Protein AF-A0AAI9EAV9-F1 (afdb_monomer_lite)

Sequence (252 aa):
MTARSVPSRSLAENDQRMELGRVSLNSGCSVRTVSDNTHIHIPQLYHVSSPPTNMTTITDPTLLSVLQAATAARDQCLSLISLLETNTPTETTTTTSTEETERALSARLAILRALNRKAIYSVRETKQQTAAKRHEVDELHLQLQNITHKYTTLPMLPAEDFLARNPAFLGRPEHDVTLARIRDEHEARQALEAERVALVRKKEGLVRETNAKKEELGRLDVEVERWIAGQEGVRRVFEARGSKGEGKEVEG

Secondary structure (DSSP, 8-state):
------------------------------------------------------------HHHHHHHHHHHHHHHHHHHHHHHHHH--S--TT-HHHHHHHHHHHHHHHHHHHHHHHHHHHHHHHHHHHHHHHHHHHHHHHHHHHH---TTT---PPPHHHHHHH-GGGTTS-HHHHHHHHHHHHHHHHHHHHHHHHHHHHHHHHHHHHHHHHHHHHHHHHHHHHHHHHHHHHHHHHHHHHHHHHHTTSS--

Radius of gyration: 49.14 Å; chains: 1; bounding box: 116×102×120 Å

pLDDT: mean 77.37, std 22.03, range [33.09, 98.44]

Organism: NCBI:txid111012

Structure (mmCIF, N/CA/C/O backbone):
data_AF-A0AAI9EAV9-F1
#
_entry.id   AF-A0AAI9EAV9-F1
#
loop_
_atom_site.group_PDB
_atom_site.id
_atom_site.type_symbol
_atom_site.label_atom_id
_atom_site.label_alt_id
_atom_site.label_comp_id
_atom_site.label_asym_id
_atom_site.label_entity_id
_atom_site.label_seq_id
_atom_site.pdbx_PDB_ins_code
_atom_site.Cartn_x
_atom_site.Cartn_y
_atom_site.Cartn_z
_atom_site.occupancy
_atom_site.B_iso_or_equiv
_atom_site.auth_seq_id
_atom_site.auth_comp_id
_atom_site.auth_asym_id
_atom_site.auth_atom_id
_atom_site.pdbx_PDB_model_num
ATOM 1 N N . MET A 1 1 ? -21.235 44.170 -19.855 1.00 37.47 1 MET A N 1
ATOM 2 C CA . MET A 1 1 ? -22.395 43.253 -19.803 1.00 37.47 1 MET A CA 1
ATOM 3 C C . MET A 1 1 ? -21.872 41.907 -19.325 1.00 37.47 1 MET A C 1
ATOM 5 O O . MET A 1 1 ? -20.986 41.394 -19.977 1.00 37.47 1 MET A O 1
ATOM 9 N N . THR A 1 2 ? -22.230 41.299 -18.202 1.00 44.00 2 THR A N 1
ATOM 10 C CA . THR A 1 2 ? -23.191 41.600 -17.140 1.00 44.00 2 THR A CA 1
ATOM 11 C C . THR A 1 2 ? -22.740 40.733 -15.963 1.00 44.00 2 THR A C 1
ATOM 13 O O . THR A 1 2 ? -22.476 39.546 -16.141 1.00 44.00 2 THR A O 1
ATOM 16 N N . ALA A 1 3 ? -22.593 41.337 -14.787 1.00 42.12 3 ALA A N 1
ATOM 17 C CA . ALA A 1 3 ? -22.218 40.661 -13.553 1.00 42.12 3 ALA A CA 1
ATOM 18 C C . ALA A 1 3 ? -23.296 39.656 -13.113 1.00 42.12 3 ALA A C 1
ATOM 20 O O . ALA A 1 3 ? -24.488 39.942 -13.231 1.00 42.12 3 ALA A O 1
ATOM 21 N N . ARG A 1 4 ? -22.886 38.528 -12.521 1.00 42.22 4 ARG A N 1
ATOM 22 C CA . ARG A 1 4 ? -23.732 37.769 -11.592 1.00 42.22 4 ARG A CA 1
ATOM 23 C C . ARG A 1 4 ? -22.945 37.408 -10.337 1.00 42.22 4 ARG A C 1
ATOM 25 O O . ARG A 1 4 ? -22.114 36.512 -10.324 1.00 42.22 4 ARG A O 1
ATOM 32 N N . SER A 1 5 ? -23.248 38.197 -9.314 1.00 46.47 5 SER A N 1
ATOM 33 C CA . SER A 1 5 ? -23.005 38.010 -7.889 1.00 46.47 5 SER A CA 1
ATOM 34 C C . SER A 1 5 ? -24.132 37.166 -7.296 1.00 46.47 5 SER A C 1
ATOM 36 O O . SER A 1 5 ? -25.283 37.475 -7.593 1.00 46.47 5 SER A O 1
ATOM 38 N N . VAL A 1 6 ? -23.822 36.167 -6.460 1.00 45.28 6 VAL A N 1
ATOM 39 C CA . VAL A 1 6 ? -24.691 35.644 -5.379 1.00 45.28 6 VAL A CA 1
ATOM 40 C C . VAL A 1 6 ? -23.827 34.812 -4.386 1.00 45.28 6 VAL A C 1
ATOM 42 O O . VAL A 1 6 ? -22.727 34.414 -4.763 1.00 45.28 6 VAL A O 1
ATOM 45 N N . PRO A 1 7 ? -24.237 34.549 -3.126 1.00 45.31 7 PRO A N 1
ATOM 46 C CA . PRO A 1 7 ? -23.908 35.401 -1.986 1.00 45.31 7 PRO A CA 1
ATOM 47 C C . PRO A 1 7 ? -23.254 34.646 -0.806 1.00 45.31 7 PRO A C 1
ATOM 49 O O . PRO A 1 7 ? -23.345 33.428 -0.659 1.00 45.31 7 PRO A O 1
ATOM 52 N N . SER A 1 8 ? -22.667 35.421 0.099 1.00 45.03 8 SER A N 1
ATOM 53 C CA . SER A 1 8 ? -22.283 35.050 1.462 1.00 45.03 8 SER A CA 1
ATOM 54 C C . SER A 1 8 ? -23.506 34.721 2.330 1.00 45.03 8 SER A C 1
ATOM 56 O O . SER A 1 8 ? -24.515 35.425 2.285 1.00 45.03 8 SER A O 1
ATOM 58 N N . ARG A 1 9 ? -23.399 33.690 3.179 1.00 41.16 9 ARG A N 1
ATOM 59 C CA . ARG A 1 9 ? -24.364 33.413 4.253 1.00 41.16 9 ARG A CA 1
ATOM 60 C C . ARG A 1 9 ? -23.620 33.130 5.561 1.00 41.16 9 ARG A C 1
ATOM 62 O O . ARG A 1 9 ? -23.146 32.023 5.790 1.00 41.16 9 ARG A O 1
ATOM 69 N N . SER A 1 10 ? -23.485 34.170 6.379 1.00 44.91 10 SER A N 1
ATOM 70 C CA . SER A 1 10 ? -23.310 34.073 7.830 1.00 44.91 10 SER A CA 1
ATOM 71 C C . SER A 1 10 ? -24.678 33.888 8.498 1.00 44.91 10 SER A C 1
ATOM 73 O O . SER A 1 10 ? -25.688 34.227 7.883 1.00 44.91 10 SER A O 1
ATOM 75 N N . LEU A 1 11 ? -24.670 33.331 9.717 1.00 39.38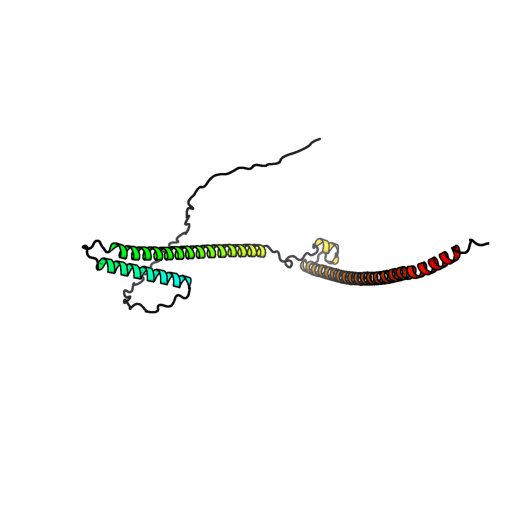 11 LEU A N 1
ATOM 76 C CA . LEU A 1 11 ? -25.674 33.315 10.810 1.00 39.38 11 LEU A CA 1
ATOM 77 C C . LEU A 1 11 ? -25.357 32.026 11.603 1.00 39.38 11 LEU A C 1
ATOM 79 O O . LEU A 1 11 ? -25.512 30.935 11.066 1.00 39.38 11 LEU A O 1
ATOM 83 N N . ALA A 1 12 ? -24.662 32.035 12.743 1.00 39.38 12 ALA A N 1
ATOM 84 C CA . ALA A 1 12 ? -25.035 32.622 14.033 1.00 39.38 12 ALA A CA 1
ATOM 85 C C . ALA A 1 12 ? -26.486 32.302 14.442 1.00 39.38 12 ALA A C 1
ATOM 87 O O . ALA A 1 12 ? -27.409 32.576 13.686 1.00 39.38 12 ALA A O 1
ATOM 88 N N . GLU A 1 13 ? -26.611 31.771 15.664 1.00 39.66 13 GLU A N 1
ATOM 89 C CA . GLU A 1 13 ? -27.828 31.529 16.457 1.00 39.66 13 GLU A CA 1
ATOM 90 C C . GLU A 1 13 ? -28.652 30.272 16.129 1.00 39.66 13 GLU A C 1
ATOM 92 O O . GLU A 1 13 ? -29.510 30.256 15.253 1.00 39.66 13 GLU A O 1
ATOM 97 N N . ASN A 1 14 ? -28.465 29.228 16.947 1.00 35.06 14 ASN A N 1
ATOM 98 C CA . ASN A 1 14 ? -29.613 28.658 17.651 1.00 35.06 14 ASN A CA 1
ATOM 99 C C . ASN A 1 14 ? -29.167 27.973 18.949 1.00 35.06 14 ASN A C 1
ATOM 101 O O . ASN A 1 14 ? -28.635 26.862 18.957 1.00 35.06 14 ASN A O 1
ATOM 105 N N . ASP A 1 15 ? -29.361 28.709 20.035 1.00 36.59 15 ASP A N 1
ATOM 106 C CA . ASP A 1 15 ? -29.325 28.242 21.411 1.00 36.59 15 ASP A CA 1
ATOM 107 C C . ASP A 1 15 ? -30.719 27.693 21.783 1.00 36.59 15 ASP A C 1
ATOM 109 O O . ASP A 1 15 ? -31.715 28.093 21.186 1.00 36.59 15 ASP A O 1
ATOM 113 N N . GLN A 1 16 ? -30.784 26.842 22.813 1.00 36.81 16 GLN A N 1
ATOM 114 C CA . GLN A 1 16 ? -31.984 26.223 23.425 1.00 36.81 16 GLN A CA 1
ATOM 115 C C . GLN A 1 16 ? -32.584 24.982 22.732 1.00 36.81 16 GLN A C 1
ATOM 117 O O . GLN A 1 16 ? -33.312 25.070 21.751 1.00 36.81 16 GLN A O 1
ATOM 122 N N . ARG A 1 17 ? -32.446 23.809 23.371 1.00 37.09 17 ARG A N 1
ATOM 123 C CA . ARG A 1 17 ? -33.447 23.276 24.327 1.00 37.09 17 ARG A CA 1
ATOM 124 C C . ARG A 1 17 ? -33.015 21.893 24.829 1.00 37.09 17 ARG A C 1
ATOM 126 O O . ARG A 1 17 ? -32.840 20.956 24.058 1.00 37.09 17 ARG A O 1
ATOM 133 N N . MET A 1 18 ? -32.894 21.767 26.147 1.00 41.28 18 MET A N 1
ATOM 134 C CA . MET A 1 18 ? -32.939 20.479 26.832 1.00 41.28 18 MET A CA 1
ATOM 135 C C . MET A 1 18 ? -34.314 19.839 26.615 1.00 41.28 18 MET A C 1
ATOM 137 O O . MET A 1 18 ? -35.311 20.424 27.025 1.00 41.28 18 MET A O 1
ATOM 141 N N . GLU A 1 19 ? -34.366 18.627 26.064 1.00 36.16 19 GLU A N 1
ATOM 142 C CA . GLU A 1 19 ? -35.474 17.703 26.316 1.00 36.16 19 GLU A CA 1
ATOM 143 C C . GLU A 1 19 ? -34.941 16.297 26.609 1.00 36.16 19 GLU A C 1
ATOM 145 O O . GLU A 1 19 ? -34.371 15.604 25.769 1.00 36.16 19 GLU A O 1
ATOM 150 N N . LEU A 1 20 ? -35.143 15.888 27.861 1.00 42.19 20 LEU A N 1
ATOM 151 C CA . LEU A 1 20 ? -35.093 14.507 28.313 1.00 42.19 20 LEU A CA 1
ATOM 152 C C . LEU A 1 20 ? -36.288 13.771 27.686 1.00 42.19 20 LEU A C 1
ATOM 154 O O . LEU A 1 20 ? -37.417 13.913 28.151 1.00 42.19 20 LEU A O 1
ATOM 158 N N . GLY A 1 21 ? -36.046 12.994 26.630 1.00 33.09 21 GLY A N 1
ATOM 159 C CA . GLY A 1 21 ? -37.078 12.270 25.885 1.00 33.09 21 GLY A CA 1
ATOM 160 C C . GLY A 1 21 ? -36.749 10.785 25.740 1.00 33.09 21 GLY A C 1
ATOM 161 O O . GLY A 1 21 ? -35.734 10.410 25.167 1.00 33.09 21 GLY A O 1
ATOM 162 N N . ARG A 1 22 ? -37.617 9.943 26.299 1.00 40.62 22 ARG A N 1
ATOM 163 C CA . ARG A 1 22 ? -37.550 8.477 26.399 1.00 40.62 22 ARG A CA 1
ATOM 164 C C . ARG A 1 22 ? -37.287 7.788 25.050 1.00 40.62 22 ARG A C 1
ATOM 166 O O . ARG A 1 22 ? -38.057 7.966 24.112 1.00 40.62 22 ARG A O 1
ATOM 173 N N . VAL A 1 23 ? -36.291 6.899 24.989 1.00 36.78 23 VAL A N 1
ATOM 174 C CA . VAL A 1 23 ? -36.157 5.947 23.873 1.00 36.78 23 VAL A CA 1
ATOM 175 C C . VAL A 1 23 ? -37.054 4.742 24.142 1.00 36.78 23 VAL A C 1
ATOM 177 O O . VAL A 1 23 ? -36.829 3.956 25.062 1.00 36.78 23 VAL A O 1
ATOM 180 N N . SER A 1 24 ? -38.099 4.657 23.324 1.00 39.50 24 SER A N 1
ATOM 181 C CA . SER A 1 24 ? -39.018 3.534 23.180 1.00 39.50 24 SER A CA 1
ATOM 182 C C . SER A 1 24 ? -38.263 2.267 22.762 1.00 39.50 24 SER A C 1
ATOM 184 O O . SER A 1 24 ? -37.589 2.247 21.732 1.00 39.50 24 SER A O 1
ATOM 186 N N . LEU A 1 25 ? -38.374 1.200 23.555 1.00 38.88 25 LEU A N 1
ATOM 187 C CA . LEU A 1 25 ? -37.903 -0.133 23.182 1.00 38.88 25 LEU A CA 1
ATOM 188 C C . LEU A 1 25 ? -38.946 -0.786 22.267 1.00 38.88 25 LEU A C 1
ATOM 190 O O . LEU A 1 25 ? -39.857 -1.467 22.736 1.00 38.88 25 LEU A O 1
ATOM 194 N N . ASN A 1 26 ? -38.798 -0.604 20.954 1.00 35.59 26 ASN A N 1
ATOM 195 C CA . ASN A 1 26 ? -39.459 -1.463 19.973 1.00 35.59 26 ASN A CA 1
ATOM 196 C C . ASN A 1 26 ? -38.818 -2.858 20.033 1.00 35.59 26 ASN A C 1
ATOM 198 O O . ASN A 1 26 ? -37.733 -3.091 19.503 1.00 35.59 26 ASN A O 1
ATOM 202 N N . SER A 1 27 ? -39.495 -3.788 20.705 1.00 41.97 27 SER A N 1
ATOM 203 C CA . SER A 1 27 ? -39.147 -5.208 20.756 1.00 41.97 27 SER A CA 1
ATOM 204 C C . SER A 1 27 ? -39.850 -5.953 19.619 1.00 41.97 27 SER A C 1
ATOM 206 O O . SER A 1 27 ? -40.924 -6.520 19.773 1.00 41.97 27 SER A O 1
ATOM 208 N N . GLY A 1 28 ? -39.226 -5.952 18.443 1.00 39.88 28 GLY A N 1
ATOM 209 C CA . GLY A 1 28 ? -39.580 -6.857 17.352 1.00 39.88 28 GLY A CA 1
ATOM 210 C C . GLY A 1 28 ? -38.809 -8.168 17.479 1.00 39.88 28 GLY A C 1
ATOM 211 O O . GLY A 1 28 ? -37.833 -8.362 16.765 1.00 39.88 28 GLY A O 1
ATOM 212 N N . CYS A 1 29 ? -39.213 -9.057 18.390 1.00 33.31 29 CYS A N 1
ATOM 213 C CA . CYS A 1 29 ? -38.738 -10.443 18.398 1.00 33.31 29 CYS A CA 1
ATOM 214 C C . CYS A 1 29 ? -39.937 -11.369 18.175 1.00 33.31 29 CYS A C 1
ATOM 216 O O . CYS A 1 29 ? -40.762 -11.580 19.060 1.00 33.31 29 CYS A O 1
ATOM 218 N N . SER A 1 30 ? -40.062 -11.846 16.937 1.00 34.09 30 SER A N 1
ATOM 219 C CA . SER A 1 30 ? -41.115 -12.750 16.483 1.00 34.09 30 SER A CA 1
ATOM 220 C C . SER A 1 30 ? -40.907 -14.134 17.101 1.00 34.09 30 SER A C 1
ATOM 222 O O . SER A 1 30 ? -39.989 -14.865 16.732 1.00 34.09 30 SER A O 1
ATOM 224 N N . VAL A 1 31 ? -41.761 -14.487 18.062 1.00 34.16 31 VAL A N 1
ATOM 225 C CA . VAL A 1 31 ? -41.868 -15.847 18.598 1.00 34.16 31 VAL A CA 1
ATOM 226 C C . VAL A 1 31 ? -42.570 -16.709 17.550 1.00 34.16 31 VAL A C 1
ATOM 228 O O . VAL A 1 31 ? -43.755 -16.529 17.279 1.00 34.16 31 VAL A O 1
ATOM 231 N N . ARG A 1 32 ? -41.839 -17.654 16.953 1.00 34.22 32 ARG A N 1
ATOM 232 C CA . ARG A 1 32 ? -42.436 -18.768 16.209 1.00 34.22 32 ARG A CA 1
ATOM 233 C C . ARG A 1 32 ? -42.928 -19.799 17.221 1.00 34.22 32 ARG A C 1
ATOM 235 O O . ARG A 1 32 ? -42.120 -20.389 17.933 1.00 34.22 32 ARG A O 1
ATOM 242 N N . THR A 1 33 ? -44.234 -20.024 17.281 1.00 41.25 33 THR A N 1
ATOM 243 C CA . THR A 1 33 ? -44.807 -21.178 17.977 1.00 41.25 33 THR A CA 1
ATOM 244 C C . THR A 1 33 ? -44.688 -22.401 17.078 1.00 41.25 33 THR A C 1
ATOM 246 O O . THR A 1 33 ? -45.311 -22.455 16.020 1.00 41.25 33 THR A O 1
ATOM 249 N N . VAL A 1 34 ? -43.896 -23.382 17.505 1.00 36.81 34 VAL A N 1
ATOM 250 C CA . VAL A 1 34 ? -43.996 -24.761 17.021 1.00 36.81 34 VAL A CA 1
ATOM 251 C C . VAL A 1 34 ? -44.630 -25.550 18.156 1.00 36.81 34 VAL A C 1
ATOM 253 O O . VAL A 1 34 ? -44.035 -25.718 19.218 1.00 36.81 34 VAL A O 1
ATOM 256 N N . SER A 1 35 ? -45.882 -25.948 17.950 1.00 45.06 35 SER A N 1
ATOM 257 C CA . SER A 1 35 ? -46.475 -27.069 18.663 1.00 45.06 35 SER A CA 1
ATOM 258 C C . SER A 1 35 ? -45.659 -28.309 18.329 1.00 45.06 35 SER A C 1
ATOM 260 O O . SER A 1 35 ? -45.416 -28.538 17.151 1.00 45.06 35 SER A O 1
ATOM 262 N N . ASP A 1 36 ? -45.253 -29.089 19.326 1.00 37.50 36 ASP A N 1
ATOM 263 C CA . ASP A 1 36 ? -45.504 -30.525 19.278 1.00 37.50 36 ASP A CA 1
ATOM 264 C C . ASP A 1 36 ? -45.264 -31.207 20.624 1.00 37.50 36 ASP A C 1
ATOM 266 O O . ASP A 1 36 ? -44.389 -30.885 21.426 1.00 37.50 36 ASP A O 1
ATOM 270 N N . ASN A 1 37 ? -46.174 -32.136 20.850 1.00 50.47 37 ASN A N 1
ATOM 271 C CA . ASN A 1 37 ? -46.500 -32.856 22.056 1.00 50.47 37 ASN A CA 1
ATOM 272 C C . ASN A 1 37 ? -45.396 -33.866 22.415 1.00 50.47 37 ASN A C 1
ATOM 274 O O . ASN A 1 37 ? -45.242 -34.872 21.727 1.00 50.47 37 ASN A O 1
ATOM 278 N N . THR A 1 38 ? -44.660 -33.650 23.509 1.00 42.94 38 THR A N 1
ATOM 279 C CA . THR A 1 38 ? -43.861 -34.711 24.146 1.00 42.94 38 THR A CA 1
ATOM 280 C C . THR A 1 38 ? -44.039 -34.674 25.661 1.00 42.94 38 THR A C 1
ATOM 282 O O . THR A 1 38 ? -43.755 -33.692 26.343 1.00 42.94 38 THR A O 1
ATOM 285 N N . HIS A 1 39 ? -44.581 -35.770 26.185 1.00 46.28 39 HIS A N 1
ATOM 286 C CA . HIS A 1 39 ? -44.803 -36.007 27.601 1.00 46.28 39 HIS A CA 1
ATOM 287 C C . HIS A 1 39 ? -43.446 -36.253 28.275 1.00 46.28 39 HIS A C 1
ATOM 289 O O . HIS A 1 39 ? -42.876 -37.335 28.152 1.00 46.28 39 HIS A O 1
ATOM 295 N N . ILE A 1 40 ? -42.899 -35.241 28.952 1.00 35.50 40 ILE A N 1
ATOM 296 C CA . ILE A 1 40 ? -41.684 -35.397 29.758 1.00 35.50 40 ILE A CA 1
ATOM 297 C C . ILE A 1 40 ? -42.107 -35.717 31.192 1.00 35.50 40 ILE A C 1
ATOM 299 O O . ILE A 1 40 ? -42.647 -34.880 31.913 1.00 35.50 40 ILE A O 1
ATOM 303 N N . HIS A 1 41 ? -41.860 -36.965 31.580 1.00 35.75 41 HIS A N 1
ATOM 304 C CA . HIS A 1 41 ? -41.911 -37.461 32.948 1.00 35.75 41 HIS A CA 1
ATOM 305 C C . HIS A 1 41 ? -41.047 -36.563 33.843 1.00 35.75 41 HIS A C 1
ATOM 307 O O . HIS A 1 41 ? -39.846 -36.453 33.624 1.00 35.75 41 HIS A O 1
ATOM 313 N N . ILE A 1 42 ? -41.643 -35.932 34.857 1.00 43.00 42 ILE A N 1
ATOM 314 C CA . ILE A 1 42 ? -40.911 -35.188 35.890 1.00 43.00 42 ILE A CA 1
ATOM 315 C C . ILE A 1 42 ? -40.486 -36.207 36.955 1.00 43.00 42 ILE A C 1
ATOM 317 O O . ILE A 1 42 ? -41.367 -36.743 37.632 1.00 43.00 42 ILE A O 1
ATOM 321 N N . PRO A 1 43 ? -39.193 -36.530 37.138 1.00 39.41 43 PRO A N 1
ATOM 322 C CA . PRO A 1 43 ? -38.763 -37.277 38.304 1.00 39.41 43 PRO A CA 1
ATOM 323 C C . PRO A 1 43 ? -38.659 -36.281 39.459 1.00 39.41 43 PRO A C 1
ATOM 325 O O . PRO A 1 43 ? -37.770 -35.432 39.510 1.00 39.41 43 PRO A O 1
ATOM 328 N N . GLN A 1 44 ? -39.599 -36.385 40.394 1.00 53.19 44 GLN A N 1
ATOM 329 C CA . GLN A 1 44 ? -39.361 -35.991 41.776 1.00 53.19 44 GLN A CA 1
ATOM 330 C C . GLN A 1 44 ? -38.106 -36.724 42.261 1.00 53.19 44 GLN A C 1
ATOM 332 O O . GLN A 1 44 ? -38.106 -37.950 42.232 1.00 53.19 44 GLN A O 1
ATOM 337 N N . LEU A 1 45 ? -37.066 -35.975 42.648 1.00 44.78 45 LEU A N 1
ATOM 338 C CA . LEU A 1 45 ? -36.078 -36.265 43.704 1.00 44.78 45 LEU A CA 1
ATOM 339 C C . LEU A 1 45 ? -34.784 -35.486 43.426 1.00 44.78 45 LEU A C 1
ATOM 341 O O . LEU A 1 45 ? -33.849 -35.987 42.809 1.00 44.78 45 LEU A O 1
ATOM 345 N N . TYR A 1 46 ? -34.689 -34.273 43.966 1.00 45.03 46 TYR A N 1
ATOM 346 C CA . TYR A 1 46 ? -33.402 -33.764 44.433 1.00 45.03 46 TYR A CA 1
ATOM 347 C C . TYR A 1 46 ? -33.428 -33.790 45.955 1.00 45.03 46 TYR A C 1
ATOM 349 O O . TYR A 1 46 ? -34.040 -32.967 46.633 1.00 45.03 46 TYR A O 1
ATOM 357 N N . HIS A 1 47 ? -32.773 -34.827 46.462 1.00 47.28 47 HIS A N 1
ATOM 358 C CA . HIS A 1 47 ? -32.216 -34.915 47.795 1.00 47.28 47 HIS A CA 1
ATOM 359 C C . HIS A 1 47 ? -31.458 -33.615 48.110 1.00 47.28 47 HIS A C 1
ATOM 361 O O . HIS A 1 47 ? -30.603 -33.192 47.330 1.00 47.28 47 HIS A O 1
ATOM 367 N N . VAL A 1 48 ? -31.781 -32.978 49.240 1.00 51.62 48 VAL A N 1
ATOM 368 C CA . VAL A 1 48 ? -31.015 -31.857 49.799 1.00 51.62 48 VAL A CA 1
ATOM 369 C C . VAL A 1 48 ? -29.673 -32.420 50.261 1.00 51.62 48 VAL A C 1
ATOM 371 O O . VAL A 1 48 ? -29.499 -32.806 51.413 1.00 51.62 48 VAL A O 1
ATOM 374 N N . SER A 1 49 ? -28.736 -32.545 49.324 1.00 42.31 49 SER A N 1
ATOM 375 C CA . SER A 1 49 ? -27.338 -32.777 49.649 1.00 42.31 49 SER A CA 1
ATOM 376 C C . SER A 1 49 ? -26.766 -31.473 50.198 1.00 42.31 49 SER A C 1
ATOM 378 O O . SER A 1 49 ? -26.933 -30.406 49.607 1.00 42.31 49 SER A O 1
ATOM 380 N N . SER A 1 50 ? -26.152 -31.590 51.372 1.00 53.97 50 SER A N 1
ATOM 381 C CA . SER A 1 50 ? -25.392 -30.567 52.091 1.00 53.97 50 SER A CA 1
ATOM 382 C C . SER A 1 50 ? -24.552 -29.676 51.152 1.00 53.97 50 SER A C 1
ATOM 384 O O . SER A 1 50 ? -24.014 -30.181 50.163 1.00 53.97 50 SER A O 1
ATOM 386 N N . PRO A 1 51 ? -24.397 -28.367 51.433 1.00 48.34 51 PRO A N 1
ATOM 387 C CA . PRO A 1 51 ? -23.701 -27.454 50.531 1.00 48.34 51 PRO A CA 1
ATOM 388 C C . PRO A 1 51 ? -22.224 -27.855 50.399 1.00 48.34 51 PRO A C 1
ATOM 390 O O . PRO A 1 51 ? -21.556 -28.036 51.421 1.00 48.34 51 PRO A O 1
ATOM 393 N N . PRO A 1 52 ? -21.673 -27.976 49.178 1.00 49.03 52 PRO A N 1
ATOM 394 C CA . PRO A 1 52 ? -20.253 -28.233 49.032 1.00 49.03 52 PRO A CA 1
ATOM 395 C C . PRO A 1 52 ? -19.471 -26.988 49.484 1.00 49.03 52 PRO A C 1
ATOM 397 O O . PRO A 1 52 ? -19.693 -25.862 49.036 1.00 49.03 52 PRO A O 1
ATOM 400 N N . THR A 1 53 ? -18.564 -27.193 50.435 1.00 55.03 53 THR A N 1
ATOM 401 C CA . THR A 1 53 ? -17.638 -26.206 51.000 1.00 55.03 53 THR A CA 1
ATOM 402 C C . THR A 1 53 ? -16.423 -26.004 50.089 1.00 55.03 53 THR A C 1
ATOM 404 O O . THR A 1 53 ? -15.278 -26.151 50.500 1.00 55.03 53 THR A O 1
ATOM 407 N N . ASN A 1 54 ? -16.646 -25.648 48.827 1.00 54.25 54 ASN A N 1
ATOM 408 C CA . ASN A 1 54 ? -15.600 -25.277 47.868 1.00 54.25 54 ASN A CA 1
ATOM 409 C C . ASN A 1 54 ? -15.615 -23.758 47.612 1.00 54.25 54 ASN A C 1
ATOM 411 O O . ASN A 1 54 ? -15.913 -23.277 46.521 1.00 54.25 54 ASN A O 1
ATOM 415 N N . MET A 1 55 ? -15.286 -22.990 48.652 1.00 56.19 55 MET A N 1
ATOM 416 C CA . MET A 1 55 ? -15.263 -21.519 48.678 1.00 56.19 55 MET A CA 1
ATOM 417 C C . MET A 1 55 ? -14.001 -20.908 48.039 1.00 56.19 55 MET A C 1
ATOM 419 O O . MET A 1 55 ? -13.346 -20.084 48.672 1.00 56.19 55 MET A O 1
ATOM 423 N N . THR A 1 56 ? -13.603 -21.282 46.812 1.00 61.72 56 THR A N 1
ATOM 424 C CA . THR A 1 56 ? -12.532 -20.537 46.093 1.00 61.72 56 THR A CA 1
ATOM 425 C C . THR A 1 56 ? -12.525 -20.706 44.560 1.00 61.72 56 THR A C 1
ATOM 427 O O . THR A 1 56 ? -11.500 -21.017 43.968 1.00 61.72 56 THR A O 1
ATOM 430 N N . THR A 1 57 ? -13.650 -20.499 43.870 1.00 75.31 57 THR A N 1
ATOM 431 C CA . THR A 1 57 ? -13.697 -20.510 42.383 1.00 75.31 57 THR A CA 1
ATOM 432 C C . THR A 1 57 ? -13.571 -19.130 41.730 1.00 75.31 57 THR A C 1
ATOM 434 O O . THR A 1 57 ? -13.444 -19.036 40.512 1.00 75.31 57 THR A O 1
ATOM 437 N N . ILE A 1 58 ? -13.598 -18.048 42.509 1.00 77.69 58 ILE A N 1
ATOM 438 C CA . ILE A 1 58 ? -13.552 -16.676 41.989 1.00 77.69 58 ILE A CA 1
ATOM 439 C C . ILE A 1 58 ? -12.111 -16.165 42.064 1.00 77.69 58 ILE A C 1
ATOM 441 O O . ILE A 1 58 ? -11.593 -15.933 43.151 1.00 77.69 58 ILE A O 1
ATOM 445 N N . THR A 1 59 ? -11.470 -15.985 40.908 1.00 89.12 59 THR A N 1
ATOM 446 C CA . THR A 1 59 ? -10.081 -15.492 40.808 1.00 89.12 59 THR A CA 1
ATOM 447 C C . THR A 1 59 ? -10.000 -13.987 40.524 1.00 89.12 59 THR A C 1
ATOM 449 O O . THR A 1 59 ? -8.984 -13.361 40.807 1.00 89.12 59 THR A O 1
ATOM 452 N N . ASP A 1 60 ? -11.059 -13.385 39.971 1.00 88.12 60 ASP A N 1
ATOM 453 C CA . ASP A 1 60 ? -11.063 -11.965 39.597 1.00 88.12 60 ASP A CA 1
ATOM 454 C C . ASP A 1 60 ? -11.007 -11.061 40.850 1.00 88.12 60 ASP A C 1
ATOM 456 O O . ASP A 1 60 ? -11.902 -11.141 41.702 1.00 88.12 60 ASP A O 1
ATOM 460 N N . PRO A 1 61 ? -10.007 -10.163 40.965 1.00 88.19 61 PRO A N 1
ATOM 461 C CA . PRO A 1 61 ? -9.838 -9.290 42.127 1.00 88.19 61 PRO A CA 1
ATOM 462 C C . PRO A 1 61 ? -11.025 -8.343 42.352 1.00 88.19 61 PRO A C 1
ATOM 464 O O . PRO A 1 61 ? -11.348 -8.005 43.492 1.00 88.19 61 PRO A O 1
ATOM 467 N N . THR A 1 62 ? -11.708 -7.917 41.286 1.00 86.38 62 THR A N 1
ATOM 468 C CA . THR A 1 62 ? -12.887 -7.052 41.397 1.00 86.38 62 THR A CA 1
ATOM 469 C C . THR A 1 62 ? -14.069 -7.816 41.985 1.00 86.38 62 THR A C 1
ATOM 471 O O . THR A 1 62 ? -14.720 -7.317 42.904 1.00 86.38 62 THR A O 1
ATOM 474 N N . LEU A 1 63 ? -14.293 -9.054 41.539 1.00 85.69 63 LEU A N 1
ATOM 475 C CA . LEU A 1 63 ? -15.345 -9.926 42.061 1.00 85.69 63 LEU A CA 1
ATOM 476 C C . LEU A 1 63 ? -15.062 -10.349 43.507 1.00 85.69 63 LEU A C 1
ATOM 478 O O . LEU A 1 63 ? -15.987 -10.387 44.317 1.00 85.69 63 LEU A O 1
ATOM 482 N N . LEU A 1 64 ? -13.794 -10.575 43.860 1.00 90.38 64 LEU A N 1
ATOM 483 C CA . LEU A 1 64 ? -13.378 -10.823 45.243 1.00 90.38 64 LEU A CA 1
ATOM 484 C C . LEU A 1 64 ? -13.673 -9.623 46.154 1.00 90.38 64 LEU A C 1
ATOM 486 O O . LEU A 1 64 ? -14.212 -9.803 47.244 1.00 90.38 64 LEU A O 1
ATOM 490 N N . SER A 1 65 ? -13.407 -8.394 45.696 1.00 89.44 65 SER A N 1
ATOM 491 C CA . SER A 1 65 ? -13.729 -7.181 46.466 1.00 89.44 65 SER A CA 1
ATOM 492 C C . SER A 1 65 ? -15.237 -6.998 46.691 1.00 89.44 65 SER A C 1
ATOM 494 O O . SER A 1 65 ? -15.663 -6.594 47.775 1.00 89.44 65 SER A O 1
ATOM 496 N N . VAL A 1 66 ? -16.061 -7.348 45.694 1.00 90.19 66 VAL A N 1
ATOM 497 C CA . VAL A 1 66 ? -17.528 -7.337 45.810 1.00 90.19 66 VAL A CA 1
ATOM 498 C C . VAL A 1 66 ? -17.984 -8.388 46.812 1.00 90.19 66 VAL A C 1
ATOM 500 O O . VAL A 1 66 ? -18.808 -8.087 47.674 1.00 90.19 66 VAL A O 1
ATOM 503 N N . LEU A 1 67 ? -17.434 -9.602 46.721 1.00 90.25 67 LEU A N 1
ATOM 504 C CA . LEU A 1 67 ? -17.753 -10.695 47.630 1.00 90.25 67 LEU A CA 1
ATOM 505 C C . LEU A 1 67 ? -17.423 -10.315 49.077 1.00 90.25 67 LEU A C 1
ATOM 507 O O . LEU A 1 67 ? -18.278 -10.462 49.941 1.00 90.25 67 LEU A O 1
ATOM 511 N N . GLN A 1 68 ? -16.235 -9.757 49.325 1.00 90.44 68 GLN A N 1
ATOM 512 C CA . GLN A 1 68 ? -15.816 -9.290 50.647 1.00 90.44 68 GLN A CA 1
ATOM 513 C C . GLN A 1 68 ? -16.727 -8.176 51.185 1.00 90.44 68 GLN A C 1
ATOM 515 O O . GLN A 1 68 ? -17.114 -8.198 52.352 1.00 90.44 68 GLN A O 1
ATOM 520 N N . ALA A 1 69 ? -17.096 -7.199 50.351 1.00 88.25 69 ALA A N 1
ATOM 521 C CA . ALA A 1 69 ? -18.016 -6.138 50.757 1.00 88.25 69 ALA A CA 1
ATOM 522 C C . ALA A 1 69 ? -19.424 -6.683 51.067 1.00 88.25 69 ALA A C 1
ATOM 524 O O . ALA A 1 69 ? -20.081 -6.198 51.990 1.00 88.25 69 ALA A O 1
ATOM 525 N N . ALA A 1 70 ? -19.877 -7.703 50.331 1.00 90.12 70 ALA A N 1
ATOM 526 C CA . ALA A 1 70 ? -21.179 -8.340 50.512 1.00 90.12 70 ALA A CA 1
ATOM 527 C C . ALA A 1 70 ? -21.235 -9.229 51.762 1.00 90.12 70 ALA A C 1
ATOM 529 O O . ALA A 1 70 ? -22.200 -9.137 52.521 1.00 90.12 70 ALA A O 1
ATOM 530 N N . THR A 1 71 ? -20.208 -10.049 52.011 1.00 90.81 71 THR A N 1
ATOM 531 C CA . THR A 1 71 ? -20.113 -10.859 53.236 1.00 90.81 71 THR A CA 1
ATOM 532 C C . THR A 1 71 ? -20.051 -9.960 54.460 1.00 90.81 71 THR A C 1
ATOM 534 O O . THR A 1 71 ? -20.847 -10.121 55.376 1.00 90.81 71 THR A O 1
ATOM 537 N N . ALA A 1 72 ? -19.218 -8.920 54.416 1.00 89.38 72 ALA A N 1
ATOM 538 C CA . ALA A 1 72 ? -19.125 -7.941 55.483 1.00 89.38 72 ALA A CA 1
ATOM 539 C C . ALA A 1 72 ? -20.472 -7.227 55.729 1.00 89.38 72 ALA A C 1
ATOM 541 O O . ALA A 1 72 ? -20.881 -7.060 56.878 1.00 89.38 72 ALA A O 1
ATOM 542 N N . ALA A 1 73 ? -21.194 -6.805 54.685 1.00 90.31 73 ALA A N 1
ATOM 543 C CA . ALA A 1 73 ? -22.520 -6.200 54.851 1.00 90.31 73 ALA A CA 1
ATOM 544 C C . ALA A 1 73 ? -23.524 -7.177 55.492 1.00 90.31 73 ALA A C 1
ATOM 546 O O . ALA A 1 73 ? -24.255 -6.793 56.401 1.00 90.31 73 ALA A O 1
ATOM 547 N N . ARG A 1 74 ? -23.517 -8.449 55.071 1.00 90.62 74 ARG A N 1
ATOM 548 C CA . ARG A 1 74 ? -24.367 -9.501 55.644 1.00 90.62 74 ARG A CA 1
ATOM 549 C C . ARG A 1 74 ? -24.070 -9.726 57.125 1.00 90.62 74 ARG A C 1
ATOM 551 O O . ARG A 1 74 ? -25.000 -9.764 57.923 1.00 90.62 74 ARG A O 1
ATOM 558 N N . ASP A 1 75 ? -22.799 -9.848 57.489 1.00 89.94 75 ASP A N 1
ATOM 559 C CA . ASP A 1 75 ? -22.392 -10.130 58.867 1.00 89.94 75 ASP A CA 1
ATOM 560 C C . ASP A 1 75 ? -22.764 -8.961 59.804 1.00 89.94 75 ASP A C 1
ATOM 562 O O . ASP A 1 75 ? -23.171 -9.177 60.943 1.00 89.94 75 ASP A O 1
ATOM 566 N N . GLN A 1 76 ? -22.740 -7.719 59.300 1.00 87.62 76 GLN A N 1
ATOM 567 C CA . GLN A 1 76 ? -23.268 -6.549 60.014 1.00 87.62 76 GLN A CA 1
ATOM 568 C C . GLN A 1 76 ? -24.784 -6.588 60.207 1.00 87.62 76 GLN A C 1
ATOM 570 O O . GLN A 1 76 ? -25.252 -6.279 61.299 1.00 87.62 76 GLN A O 1
ATOM 575 N N . CYS A 1 77 ? -25.552 -6.982 59.187 1.00 88.75 77 CYS A N 1
ATOM 576 C CA . CYS A 1 77 ? -26.999 -7.148 59.332 1.00 88.75 77 CYS A CA 1
ATOM 577 C C . CYS A 1 77 ? -27.334 -8.202 60.394 1.00 88.75 77 CYS A C 1
ATOM 579 O O . CYS A 1 77 ? -28.221 -7.983 61.211 1.00 88.75 77 CYS A O 1
ATOM 581 N N . LEU A 1 78 ? -26.606 -9.322 60.417 1.00 90.00 78 LEU A N 1
ATOM 582 C CA . LEU A 1 78 ? -26.790 -10.363 61.433 1.00 90.00 78 LEU A CA 1
ATOM 583 C C . LEU A 1 78 ? -26.433 -9.863 62.839 1.00 90.00 78 LEU A C 1
ATOM 585 O O . LEU A 1 78 ? -27.156 -10.149 63.789 1.00 90.00 78 LEU A O 1
ATOM 589 N N . SER A 1 79 ? -25.365 -9.069 62.971 1.00 87.69 79 SER A N 1
ATOM 590 C CA . SER A 1 79 ? -25.013 -8.432 64.244 1.00 87.69 79 SER A CA 1
ATOM 591 C C . SER A 1 79 ? -26.085 -7.451 64.721 1.00 87.69 79 SER A C 1
ATOM 593 O O . SER A 1 79 ? -26.361 -7.414 65.915 1.00 87.69 79 SER A O 1
ATOM 595 N N . LEU A 1 80 ? -26.686 -6.674 63.814 1.00 85.31 80 LEU A N 1
ATOM 596 C CA . LEU A 1 80 ? -27.797 -5.768 64.122 1.00 85.31 80 LEU A CA 1
ATOM 597 C C . LEU A 1 80 ? -29.042 -6.532 64.581 1.00 85.31 80 LEU A C 1
ATOM 599 O O . LEU A 1 80 ? -29.648 -6.151 65.574 1.00 85.31 80 LEU A O 1
ATOM 603 N N . ILE A 1 81 ? -29.396 -7.625 63.897 1.00 87.81 81 ILE A N 1
ATOM 604 C CA . ILE A 1 81 ? -30.523 -8.489 64.284 1.00 87.81 81 ILE A CA 1
ATOM 605 C C . ILE A 1 81 ? -30.300 -9.057 65.691 1.00 87.81 81 ILE A C 1
ATOM 607 O O . ILE A 1 81 ? -31.179 -8.928 66.533 1.00 87.81 81 ILE A O 1
ATOM 611 N N . SER A 1 82 ? -29.105 -9.582 65.974 1.00 88.62 82 SER A N 1
ATOM 612 C CA . SER A 1 82 ? -28.737 -10.074 67.310 1.00 88.62 82 SER A CA 1
ATOM 613 C C . SER A 1 82 ? -28.837 -8.975 68.381 1.00 88.62 82 SER A C 1
ATOM 615 O O . SER A 1 82 ? -29.450 -9.172 69.427 1.00 88.62 82 SER A O 1
ATOM 617 N N . LEU A 1 83 ? -28.325 -7.771 68.097 1.00 83.00 83 LEU A N 1
ATOM 618 C CA . LEU A 1 83 ? -28.446 -6.610 68.989 1.00 83.00 83 LEU A CA 1
ATOM 619 C C . LEU A 1 83 ? -29.909 -6.232 69.262 1.00 83.00 83 LEU A C 1
ATOM 621 O O . LEU A 1 83 ? -30.254 -5.938 70.405 1.00 83.00 83 LEU A O 1
ATOM 625 N N . LEU A 1 84 ? -30.774 -6.266 68.248 1.00 82.81 84 LEU A N 1
ATOM 626 C CA . LEU A 1 84 ? -32.207 -5.993 68.392 1.00 82.81 84 LEU A CA 1
ATOM 627 C C . LEU A 1 84 ? -32.937 -7.092 69.177 1.00 82.81 84 LEU A C 1
ATOM 629 O O . LEU A 1 84 ? -33.812 -6.780 69.976 1.00 82.81 84 LEU A O 1
ATOM 633 N N . GLU A 1 85 ? -32.558 -8.358 68.998 1.00 85.19 85 GLU A N 1
ATOM 634 C CA . GLU A 1 85 ? -33.103 -9.488 69.761 1.00 85.19 85 GLU A CA 1
ATOM 635 C C . GLU A 1 85 ? -32.702 -9.429 71.244 1.00 85.19 85 GLU A C 1
ATOM 637 O O . GLU A 1 85 ? -33.501 -9.776 72.113 1.00 85.19 85 GLU A O 1
ATOM 642 N N . THR A 1 86 ? -31.489 -8.951 71.551 1.00 79.69 86 THR A N 1
ATOM 643 C CA . THR A 1 86 ? -31.018 -8.778 72.939 1.00 79.69 86 THR A CA 1
ATOM 644 C C . THR A 1 86 ? -31.587 -7.545 73.651 1.00 79.69 86 THR A C 1
ATOM 646 O O . THR A 1 86 ? -31.681 -7.547 74.877 1.00 79.69 86 THR A O 1
ATOM 649 N N . ASN A 1 87 ? -32.000 -6.508 72.915 1.00 66.75 87 ASN A N 1
ATOM 650 C CA . ASN A 1 87 ? -32.553 -5.273 73.475 1.00 66.75 87 ASN A CA 1
ATOM 651 C C . ASN A 1 87 ? -34.093 -5.308 73.494 1.00 66.75 87 ASN A C 1
ATOM 653 O O . ASN A 1 87 ? -34.765 -4.758 72.624 1.00 66.75 87 ASN A O 1
ATOM 657 N N . THR A 1 88 ? -34.671 -5.939 74.519 1.00 62.12 88 THR A N 1
ATOM 658 C CA . THR A 1 88 ? -36.101 -5.799 74.870 1.00 62.12 88 THR A CA 1
ATOM 659 C C . THR A 1 88 ? -36.379 -4.443 75.567 1.00 62.12 88 THR A C 1
ATOM 661 O O . THR A 1 88 ? -35.460 -3.859 76.140 1.00 62.12 88 THR A O 1
ATOM 664 N N . PRO A 1 89 ? -37.613 -3.900 75.531 1.00 56.03 89 PRO A N 1
ATOM 665 C CA . PRO A 1 89 ? -37.893 -2.459 75.418 1.00 56.03 89 PRO A CA 1
ATOM 666 C C . PRO A 1 89 ? -37.855 -1.661 76.740 1.00 56.03 89 PRO A C 1
ATOM 668 O O . PRO A 1 89 ? -38.853 -1.031 77.093 1.00 56.03 89 PRO A O 1
ATOM 671 N N . THR A 1 90 ? -36.732 -1.645 77.468 1.00 52.59 90 THR A N 1
ATOM 672 C CA . THR A 1 90 ? -36.686 -0.938 78.770 1.00 52.59 90 THR A CA 1
ATOM 673 C C . THR A 1 90 ? -35.556 0.082 78.965 1.00 52.59 90 THR A C 1
ATOM 675 O O . THR A 1 90 ? -35.603 0.801 79.956 1.00 52.59 90 THR A O 1
ATOM 678 N N . GLU A 1 91 ? -34.585 0.261 78.060 1.00 51.50 91 GLU A N 1
ATOM 679 C CA . GLU A 1 91 ? -33.471 1.198 78.324 1.00 51.50 91 GLU A CA 1
ATOM 680 C C . GLU A 1 91 ? -33.174 2.188 77.188 1.00 51.50 91 GLU A C 1
ATOM 682 O O . GLU A 1 91 ? -32.846 1.828 76.063 1.00 51.50 91 GLU A O 1
ATOM 687 N N . THR A 1 92 ? -33.247 3.474 77.536 1.00 55.00 92 THR A N 1
ATOM 688 C CA .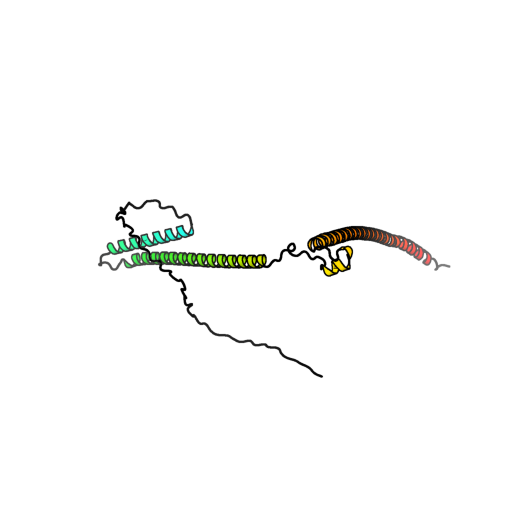 THR A 1 92 ? -33.083 4.673 76.693 1.00 55.00 92 THR A CA 1
ATOM 689 C C . THR A 1 92 ? -31.616 4.969 76.311 1.00 55.00 92 THR A C 1
ATOM 691 O O . THR A 1 92 ? -31.319 6.039 75.789 1.00 55.00 92 THR A O 1
ATOM 694 N N . THR A 1 93 ? -30.677 4.054 76.574 1.00 54.44 93 THR A N 1
ATOM 695 C CA . THR A 1 93 ? -29.220 4.320 76.541 1.00 54.44 93 THR A CA 1
ATOM 696 C C . THR A 1 93 ? -28.464 3.657 75.379 1.00 54.44 93 THR A C 1
ATOM 698 O O . THR A 1 93 ? -27.267 3.886 75.227 1.00 54.44 93 THR A O 1
ATOM 701 N N . THR A 1 94 ? -29.123 2.844 74.545 1.00 57.34 94 THR A N 1
ATOM 702 C CA . THR A 1 94 ? -28.483 2.017 73.495 1.00 57.34 94 THR A CA 1
ATOM 703 C C . THR A 1 94 ? -28.399 2.658 72.103 1.00 57.34 94 THR A C 1
ATOM 705 O O . THR A 1 94 ? -27.780 2.076 71.209 1.00 57.34 94 THR A O 1
ATOM 708 N N . THR A 1 95 ? -28.942 3.865 71.910 1.00 60.69 95 THR A N 1
ATOM 709 C CA . THR A 1 95 ? -29.044 4.536 70.596 1.00 60.69 95 THR A CA 1
ATOM 710 C C . THR A 1 95 ? -27.696 4.729 69.899 1.00 60.69 95 THR A C 1
ATOM 712 O O . THR A 1 95 ? -27.581 4.540 68.691 1.00 60.69 95 THR A O 1
ATOM 715 N N . THR A 1 96 ? -26.635 5.024 70.649 1.00 65.19 96 THR A N 1
ATOM 716 C CA . THR A 1 96 ? -25.307 5.300 70.084 1.00 65.19 96 THR A CA 1
ATOM 717 C C . THR A 1 96 ? -24.672 4.073 69.417 1.00 65.19 96 THR A C 1
ATOM 719 O O . THR A 1 96 ? -24.020 4.200 68.385 1.00 65.19 96 THR A O 1
ATOM 722 N N . SER A 1 97 ? -24.882 2.864 69.957 1.00 69.38 97 SER A N 1
ATOM 723 C CA . SER A 1 97 ? -24.285 1.628 69.414 1.00 69.38 97 SER A CA 1
ATOM 724 C C . SER A 1 97 ? -25.003 1.138 68.148 1.00 69.38 97 SER A C 1
ATOM 726 O O . SER A 1 97 ? -24.374 0.645 67.203 1.00 69.38 97 SER A O 1
ATOM 728 N N . THR A 1 98 ? -26.322 1.325 68.088 1.00 73.75 98 THR A N 1
ATOM 729 C CA . THR A 1 98 ? -27.119 1.050 66.887 1.00 73.75 98 THR A CA 1
ATOM 730 C C . THR A 1 98 ? -26.806 2.050 65.771 1.00 73.75 98 THR A C 1
ATOM 732 O O . THR A 1 98 ? -26.627 1.652 64.624 1.00 73.75 98 THR A O 1
ATOM 735 N N . GLU A 1 99 ? -26.614 3.332 66.096 1.00 80.12 99 GLU A N 1
ATOM 736 C CA . GLU A 1 99 ? -26.252 4.368 65.116 1.00 80.12 99 GLU A CA 1
ATOM 737 C C . GLU A 1 99 ? -24.888 4.107 64.448 1.00 80.12 99 GLU A C 1
ATOM 739 O O . GLU A 1 99 ? -24.730 4.285 63.236 1.00 80.12 99 GLU A O 1
ATOM 744 N N . GLU A 1 100 ? -23.886 3.646 65.204 1.00 81.88 100 GLU A N 1
ATOM 745 C CA . GLU A 1 100 ? -22.561 3.306 64.663 1.00 81.88 100 GLU A CA 1
ATOM 746 C C . GLU A 1 100 ? -22.607 2.114 63.695 1.00 81.88 100 GLU A C 1
ATOM 748 O O . GLU A 1 100 ? -21.987 2.137 62.622 1.00 81.88 100 GLU A O 1
ATOM 753 N N . THR A 1 101 ? -23.368 1.078 64.047 1.00 79.12 101 THR A N 1
ATOM 754 C CA . THR A 1 101 ? -23.529 -0.133 63.230 1.00 79.12 101 THR A CA 1
ATOM 755 C C . THR A 1 101 ? -24.364 0.134 61.972 1.00 79.12 101 THR A C 1
ATOM 757 O O . THR A 1 101 ? -23.991 -0.321 60.885 1.00 79.12 101 THR A O 1
ATOM 760 N N . GLU A 1 102 ? -25.407 0.962 62.064 1.00 84.56 102 GLU A N 1
ATOM 761 C CA . GLU A 1 102 ? -26.175 1.468 60.918 1.00 84.56 102 GLU A CA 1
ATOM 762 C C . GLU A 1 102 ? -25.319 2.318 59.971 1.00 84.56 102 GLU A C 1
ATOM 764 O O . GLU A 1 102 ? -25.353 2.139 58.745 1.00 84.56 102 GLU A O 1
ATOM 769 N N . ARG A 1 103 ? -24.482 3.210 60.516 1.00 87.94 103 ARG A N 1
ATOM 770 C CA . ARG A 1 103 ? -23.555 4.025 59.720 1.00 87.94 103 ARG A CA 1
ATOM 771 C C . ARG A 1 103 ? -22.566 3.145 58.962 1.00 87.94 103 ARG A C 1
ATOM 773 O O . ARG A 1 103 ? -22.352 3.359 57.765 1.00 87.94 103 ARG A O 1
ATOM 780 N N . ALA A 1 104 ? -22.011 2.126 59.614 1.00 86.31 104 ALA A N 1
ATOM 781 C CA . ALA A 1 104 ? -21.091 1.187 58.983 1.00 86.31 104 ALA A CA 1
ATOM 782 C C . ALA A 1 104 ? -21.770 0.351 57.877 1.00 86.31 104 ALA A C 1
ATOM 784 O O . ALA A 1 104 ? -21.181 0.170 56.806 1.00 86.31 104 ALA A O 1
ATOM 785 N N . LEU A 1 105 ? -23.023 -0.079 58.079 1.00 88.62 105 LEU A N 1
ATOM 786 C CA . LEU A 1 105 ? -23.819 -0.769 57.057 1.00 88.62 105 LEU A CA 1
ATOM 787 C C . LEU A 1 105 ? -24.084 0.136 55.847 1.00 88.62 105 LEU A C 1
ATOM 789 O O . LEU A 1 105 ? -23.881 -0.276 54.700 1.00 88.62 105 LEU A O 1
ATOM 793 N N . SER A 1 106 ? -24.481 1.389 56.085 1.00 90.19 106 SER A N 1
ATOM 794 C CA . SER A 1 106 ? -24.739 2.363 55.018 1.00 90.19 106 SER A CA 1
ATOM 795 C C . SER A 1 106 ? -23.504 2.583 54.131 1.00 90.19 106 SER A C 1
ATOM 797 O O . SER A 1 106 ? -23.620 2.609 52.900 1.00 90.19 106 SER A O 1
ATOM 799 N N . ALA A 1 107 ? -22.309 2.623 54.734 1.00 91.06 107 ALA A N 1
ATOM 800 C CA . ALA A 1 107 ? -21.040 2.732 54.026 1.00 91.06 107 ALA A CA 1
ATOM 801 C C . ALA A 1 107 ? -20.750 1.490 53.164 1.00 91.06 107 ALA A C 1
ATOM 803 O O . ALA A 1 107 ? -20.415 1.624 51.985 1.00 91.06 107 ALA A O 1
ATOM 804 N N . ARG A 1 108 ? -20.945 0.272 53.695 1.00 89.12 108 ARG A N 1
ATOM 805 C CA . ARG A 1 108 ? -20.748 -0.976 52.925 1.00 89.12 108 ARG A CA 1
ATOM 806 C C . ARG A 1 108 ? -21.728 -1.095 51.758 1.00 89.12 108 ARG A C 1
ATOM 808 O O . ARG A 1 108 ? -21.333 -1.452 50.648 1.00 89.12 108 ARG A O 1
ATOM 815 N N . LEU A 1 109 ? -22.987 -0.710 51.960 1.00 91.12 109 LEU A N 1
ATOM 816 C CA . LEU A 1 109 ? -23.978 -0.661 50.885 1.00 91.12 109 LEU A CA 1
ATOM 817 C C . LEU A 1 109 ? -23.637 0.404 49.829 1.00 91.12 109 LEU A C 1
ATOM 819 O O . LEU A 1 109 ? -23.894 0.196 48.641 1.00 91.12 109 LEU A O 1
ATOM 823 N N . ALA A 1 110 ? -23.050 1.540 50.218 1.00 93.00 110 ALA A N 1
ATOM 824 C CA . ALA A 1 110 ? -22.556 2.538 49.270 1.00 93.00 110 ALA A CA 1
ATOM 825 C C . ALA A 1 110 ? -21.405 1.987 48.407 1.00 93.00 110 ALA A C 1
ATOM 827 O O . ALA A 1 110 ? -21.408 2.198 47.190 1.00 93.00 110 ALA A O 1
ATOM 828 N N . ILE A 1 111 ? -20.487 1.216 49.004 1.00 91.75 111 ILE A N 1
ATOM 829 C CA . ILE A 1 111 ? -19.402 0.522 48.291 1.00 91.75 111 ILE A CA 1
ATOM 830 C C . ILE A 1 111 ? -19.971 -0.480 47.279 1.00 91.75 111 ILE A C 1
ATOM 832 O O . ILE A 1 111 ? -19.609 -0.426 46.104 1.00 91.75 111 ILE A O 1
ATOM 836 N N . LEU A 1 112 ? -20.916 -1.337 47.679 1.00 91.00 112 LEU A N 1
ATOM 837 C CA . LEU A 1 112 ? -21.545 -2.308 46.770 1.00 91.00 112 LEU A CA 1
ATOM 838 C C . LEU A 1 112 ? -22.239 -1.629 45.582 1.00 91.00 112 LEU A C 1
ATOM 840 O O . LEU A 1 112 ? -22.088 -2.060 44.438 1.00 91.00 112 LEU A O 1
ATOM 844 N N . ARG A 1 113 ? -22.947 -0.518 45.825 1.00 93.50 113 ARG A N 1
ATOM 845 C CA . ARG A 1 113 ? -23.556 0.284 44.750 1.00 93.50 113 ARG A CA 1
ATOM 846 C C . ARG A 1 113 ? -22.503 0.890 43.823 1.00 93.50 113 ARG A C 1
ATOM 848 O O . ARG A 1 113 ? -22.712 0.929 42.612 1.00 93.50 113 ARG A O 1
ATOM 855 N N . ALA A 1 114 ? -21.379 1.362 44.360 1.00 93.56 114 ALA A N 1
ATOM 856 C CA . ALA A 1 114 ? -20.280 1.893 43.559 1.00 93.56 114 ALA A CA 1
ATOM 857 C C . ALA A 1 114 ? -19.630 0.813 42.679 1.00 93.56 114 ALA A C 1
ATOM 859 O O . ALA A 1 114 ? -19.434 1.046 41.486 1.00 93.56 114 ALA A O 1
ATOM 860 N N . LEU A 1 115 ? -19.373 -0.375 43.231 1.00 91.69 115 LEU A N 1
ATOM 861 C CA . LEU A 1 115 ? -18.817 -1.508 42.488 1.00 91.69 115 LEU A CA 1
ATOM 862 C C . LEU A 1 115 ? -19.773 -2.000 41.391 1.00 91.69 115 LEU A C 1
ATOM 864 O O . LEU A 1 115 ? -19.338 -2.244 40.269 1.00 91.69 115 LEU A O 1
ATOM 868 N N . ASN A 1 116 ? -21.080 -2.051 41.667 1.00 93.12 116 ASN A N 1
ATOM 869 C CA . ASN A 1 116 ? -22.088 -2.391 40.660 1.00 93.12 116 ASN A CA 1
ATOM 870 C C . ASN A 1 116 ? -22.104 -1.364 39.511 1.00 93.12 116 ASN A C 1
ATOM 872 O O . ASN A 1 116 ? -22.021 -1.740 38.342 1.00 93.12 116 ASN A O 1
ATOM 876 N N . ARG A 1 117 ? -22.091 -0.059 39.826 1.00 94.94 117 ARG A N 1
ATOM 877 C CA . ARG A 1 117 ? -21.967 0.993 38.800 1.00 94.94 117 ARG A CA 1
ATOM 878 C C . ARG A 1 117 ? -20.710 0.805 37.952 1.00 94.94 117 ARG A C 1
ATOM 880 O O . ARG A 1 117 ? -20.803 0.878 36.731 1.00 94.94 117 ARG A O 1
ATOM 887 N N . LYS A 1 118 ? -19.562 0.520 38.575 1.00 92.94 118 LYS A N 1
ATOM 888 C CA . LYS A 1 118 ? -18.298 0.260 37.868 1.00 92.94 118 LYS A CA 1
ATOM 889 C C . LYS A 1 118 ? -18.417 -0.921 36.897 1.00 92.94 118 LYS A C 1
ATOM 891 O O . LYS A 1 118 ? -18.002 -0.787 35.751 1.00 92.94 118 LYS A O 1
ATOM 896 N N . ALA A 1 119 ? -19.030 -2.027 37.319 1.00 91.38 119 ALA A N 1
ATOM 897 C CA . ALA A 1 119 ? -19.264 -3.189 36.460 1.00 91.38 119 ALA A CA 1
ATOM 898 C C . ALA A 1 119 ? -20.215 -2.876 35.288 1.00 91.38 119 ALA A C 1
ATOM 900 O O . ALA A 1 119 ? -19.982 -3.296 34.158 1.00 91.38 119 ALA A O 1
ATOM 901 N N . ILE A 1 120 ? -21.268 -2.086 35.521 1.00 93.62 120 ILE A N 1
ATOM 902 C CA . ILE A 1 120 ? -22.165 -1.643 34.444 1.00 93.62 120 ILE A CA 1
ATOM 903 C C . ILE A 1 120 ? -21.405 -0.786 33.422 1.00 93.62 120 ILE A C 1
ATOM 905 O O . ILE A 1 120 ? -21.606 -0.957 32.218 1.00 93.62 120 ILE A O 1
ATOM 909 N N . TYR A 1 121 ? -20.538 0.122 33.878 1.00 95.69 121 TYR A N 1
ATOM 910 C CA . TYR A 1 121 ? -19.734 0.955 32.984 1.00 95.69 121 TYR A CA 1
ATOM 911 C C . TYR A 1 121 ? -18.750 0.130 32.154 1.00 95.69 121 TYR A C 1
ATOM 913 O O . TYR A 1 121 ? -18.725 0.308 30.939 1.00 95.69 121 TYR A O 1
ATOM 921 N N . SER A 1 122 ? -18.027 -0.821 32.753 1.00 94.00 122 SER A N 1
ATOM 922 C CA . SER A 1 122 ? -17.091 -1.668 32.000 1.00 94.00 122 SER A CA 1
ATOM 923 C C . SER A 1 122 ? -17.798 -2.547 30.961 1.00 94.00 122 SER A C 1
ATOM 925 O O . SER A 1 122 ? -17.313 -2.706 29.841 1.00 94.00 122 SER A O 1
ATOM 927 N N . VAL A 1 123 ? -18.991 -3.069 31.266 1.00 96.25 123 VAL A N 1
ATOM 928 C CA . VAL A 1 123 ? -19.803 -3.819 30.290 1.00 96.25 123 VAL A CA 1
ATOM 929 C C . VAL A 1 123 ? -20.267 -2.924 29.137 1.00 96.25 123 VAL A C 1
ATOM 931 O O . VAL A 1 123 ? -20.293 -3.355 27.985 1.00 96.25 123 VAL A O 1
ATOM 934 N N . ARG A 1 124 ? -20.654 -1.675 29.412 1.00 97.12 124 ARG A N 1
ATOM 935 C CA . ARG A 1 124 ? -21.036 -0.723 28.354 1.00 97.12 124 ARG A CA 1
ATOM 936 C C . ARG A 1 124 ? -19.846 -0.351 27.479 1.00 97.12 124 ARG A C 1
ATOM 938 O O . ARG A 1 124 ? -19.977 -0.352 26.260 1.00 97.12 124 ARG A O 1
ATOM 945 N N . GLU A 1 125 ? -18.703 -0.092 28.098 1.00 97.69 125 GLU A N 1
ATOM 946 C CA . GLU A 1 125 ? -17.461 0.249 27.414 1.00 97.69 125 GLU A CA 1
ATOM 947 C C . GLU A 1 125 ? -16.998 -0.887 26.495 1.00 97.69 125 GLU A C 1
ATOM 949 O O . GLU A 1 125 ? -16.792 -0.677 25.304 1.00 97.69 125 GLU A O 1
ATOM 954 N N . THR A 1 126 ? -16.934 -2.118 27.001 1.00 96.75 126 THR A N 1
ATOM 955 C CA . THR A 1 126 ? -16.556 -3.297 26.198 1.00 96.75 126 THR A CA 1
ATOM 956 C C . THR A 1 126 ? -17.531 -3.570 25.051 1.00 96.75 126 THR A C 1
ATOM 958 O O . THR A 1 126 ? -17.102 -3.907 23.944 1.00 96.75 126 THR A O 1
ATOM 961 N N . LYS A 1 127 ? -18.842 -3.368 25.259 1.00 9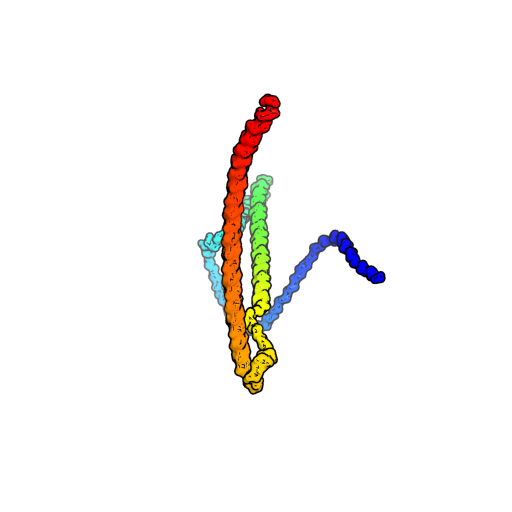8.12 127 LYS A N 1
ATOM 962 C CA . LYS A 1 127 ? -19.842 -3.424 24.178 1.00 98.12 127 LYS A CA 1
ATOM 963 C C . LYS A 1 127 ? -19.587 -2.359 23.115 1.00 98.12 127 LYS A C 1
ATOM 965 O O . LYS A 1 127 ? -19.629 -2.681 21.930 1.00 98.12 127 LYS A O 1
ATOM 970 N N . GLN A 1 128 ? -19.306 -1.123 23.525 1.00 97.81 128 GLN A N 1
ATOM 971 C CA . GLN A 1 128 ? -18.997 -0.024 22.612 1.00 97.81 128 GLN A CA 1
ATOM 972 C C . GLN A 1 128 ? -17.720 -0.306 21.812 1.00 97.81 128 GLN A C 1
ATOM 974 O O . GLN A 1 128 ? -17.730 -0.184 20.590 1.00 97.81 128 GLN A O 1
ATOM 979 N N . GLN A 1 129 ? -16.649 -0.746 22.476 1.00 97.81 129 GLN A N 1
ATOM 980 C CA . GLN A 1 129 ? -15.380 -1.099 21.835 1.00 97.81 129 GLN A CA 1
ATOM 981 C C . GLN A 1 129 ? -15.558 -2.239 20.826 1.00 97.81 129 GLN A C 1
ATOM 983 O O . GLN A 1 129 ? -15.086 -2.150 19.695 1.00 97.81 129 GLN A O 1
ATOM 988 N N . THR A 1 130 ? -16.293 -3.289 21.200 1.00 97.94 130 THR A N 1
ATOM 989 C CA . THR A 1 130 ? -16.544 -4.429 20.307 1.00 97.94 130 THR A CA 1
ATOM 990 C C . THR A 1 130 ? -17.412 -4.025 19.116 1.00 97.94 130 THR A C 1
ATOM 992 O O . THR A 1 130 ? -17.156 -4.467 18.001 1.00 97.94 130 THR A O 1
ATOM 995 N N . ALA A 1 131 ? -18.419 -3.171 19.316 1.00 98.12 131 ALA A N 1
ATOM 996 C CA . ALA A 1 131 ? -19.242 -2.654 18.225 1.00 98.12 131 ALA A CA 1
ATOM 997 C C . ALA A 1 131 ? -18.426 -1.790 17.249 1.00 98.12 131 ALA A C 1
ATOM 999 O O . ALA A 1 131 ? -18.536 -1.980 16.041 1.00 98.12 131 ALA A O 1
ATOM 1000 N N . ALA A 1 132 ? -17.561 -0.909 17.761 1.00 97.62 132 ALA A N 1
ATOM 1001 C CA . ALA A 1 132 ? -16.667 -0.098 16.936 1.00 97.62 132 ALA A CA 1
ATOM 1002 C C . ALA A 1 132 ? -15.697 -0.969 16.122 1.00 97.62 132 ALA A C 1
ATOM 1004 O O . ALA A 1 132 ? -15.532 -0.755 14.925 1.00 97.62 132 ALA A O 1
ATOM 1005 N N . LYS A 1 133 ? -15.112 -2.002 16.743 1.00 98.00 133 LYS A N 1
ATOM 1006 C CA . LYS A 1 133 ? -14.224 -2.941 16.044 1.00 98.00 133 LYS A CA 1
ATOM 1007 C C . LYS A 1 133 ? -14.942 -3.791 15.003 1.00 98.00 133 LYS A C 1
ATOM 1009 O O . LYS A 1 133 ? -14.372 -4.043 13.950 1.00 98.00 133 LYS A O 1
ATOM 1014 N N . ARG A 1 134 ? -16.188 -4.201 15.257 1.00 97.50 134 ARG A N 1
ATOM 1015 C CA . ARG A 1 134 ? -17.016 -4.873 14.241 1.00 97.50 134 ARG A CA 1
ATOM 1016 C C . ARG A 1 134 ? -17.262 -3.967 13.041 1.00 97.50 134 ARG A C 1
ATOM 1018 O O . ARG A 1 134 ? -17.019 -4.395 11.925 1.00 97.50 134 ARG A O 1
ATOM 1025 N N . HIS A 1 135 ? -17.643 -2.715 13.283 1.00 97.88 135 HIS A N 1
ATOM 1026 C CA . HIS A 1 135 ? -17.833 -1.738 12.214 1.00 97.88 135 HIS A CA 1
ATOM 1027 C C . HIS A 1 135 ? -16.556 -1.536 11.380 1.00 97.88 135 HIS A C 1
ATOM 1029 O O . HIS A 1 135 ? -16.621 -1.532 10.158 1.00 97.88 135 HIS A O 1
ATOM 1035 N N . GLU A 1 136 ? -15.392 -1.406 12.025 1.00 98.12 136 GLU A N 1
ATOM 1036 C CA . GLU A 1 136 ? -14.096 -1.297 11.336 1.00 98.12 136 GLU A CA 1
ATOM 1037 C C . GLU A 1 136 ? -13.809 -2.527 10.453 1.00 98.12 136 GLU A C 1
ATOM 1039 O O . GLU A 1 136 ? -13.389 -2.389 9.307 1.00 98.12 136 GLU A O 1
ATOM 1044 N N . VAL A 1 137 ? -14.085 -3.737 10.953 1.00 98.00 137 VAL A N 1
ATOM 1045 C CA . VAL A 1 137 ? -13.944 -4.978 10.172 1.00 98.00 137 VAL A CA 1
ATOM 1046 C C . VAL A 1 137 ? -14.901 -5.006 8.981 1.00 98.00 137 VAL A C 1
ATOM 1048 O O . VAL A 1 137 ? -14.484 -5.377 7.885 1.00 98.00 137 VAL A O 1
ATOM 1051 N N . ASP A 1 138 ? -16.157 -4.604 9.172 1.00 97.50 138 ASP A N 1
ATOM 1052 C CA . ASP A 1 138 ? -17.164 -4.577 8.107 1.00 97.50 138 ASP A CA 1
ATOM 1053 C C . ASP A 1 138 ? -16.784 -3.575 7.004 1.00 97.50 138 ASP A C 1
ATOM 1055 O O . ASP A 1 138 ? -16.904 -3.883 5.817 1.00 97.50 138 ASP A O 1
ATOM 1059 N N . GLU A 1 139 ? -16.253 -2.408 7.377 1.00 97.44 139 GLU A N 1
ATOM 1060 C CA . GLU A 1 139 ? -15.741 -1.408 6.436 1.00 97.44 139 GLU A CA 1
ATOM 1061 C C . GLU A 1 139 ? -14.571 -1.958 5.609 1.00 97.44 139 GLU A C 1
ATOM 1063 O O . GLU A 1 139 ? -14.582 -1.869 4.378 1.00 97.44 139 GLU A O 1
ATOM 1068 N N . LEU A 1 140 ? -13.587 -2.581 6.263 1.00 96.50 140 LEU A N 1
ATOM 1069 C CA . LEU A 1 140 ? -12.448 -3.201 5.582 1.00 96.50 140 LEU A CA 1
ATOM 1070 C C . LEU A 1 140 ? -12.883 -4.351 4.669 1.00 96.50 140 LEU A C 1
ATOM 1072 O O . LEU A 1 140 ? -12.347 -4.509 3.571 1.00 96.50 140 LEU A O 1
ATOM 1076 N N . HIS A 1 141 ? -13.865 -5.145 5.091 1.00 96.12 141 HIS A N 1
ATOM 10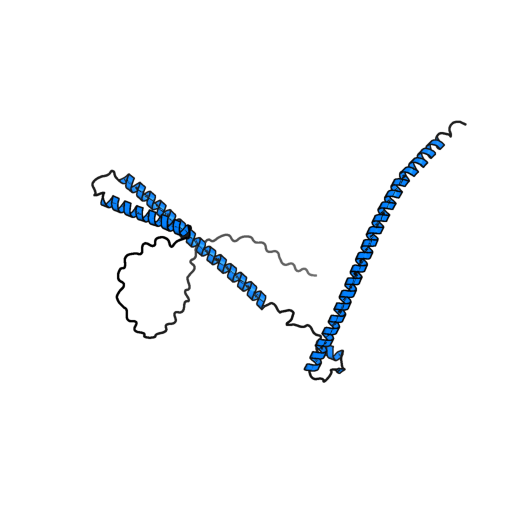77 C CA . HIS A 1 141 ? -14.414 -6.219 4.273 1.00 96.12 141 HIS A CA 1
ATOM 1078 C C . HIS A 1 141 ? -15.108 -5.656 3.026 1.00 96.12 141 HIS A C 1
ATOM 1080 O O . HIS A 1 141 ? -14.859 -6.136 1.919 1.00 96.12 141 HIS A O 1
ATOM 1086 N N . LEU A 1 142 ? -15.913 -4.602 3.169 1.00 95.44 142 LEU A N 1
ATOM 1087 C CA . LEU A 1 142 ? -16.547 -3.942 2.030 1.00 95.44 142 LEU A CA 1
ATOM 1088 C C . LEU A 1 142 ? -15.507 -3.362 1.061 1.00 95.44 142 LEU A C 1
ATOM 1090 O O . LEU A 1 142 ? -15.632 -3.529 -0.152 1.00 95.44 142 LEU A O 1
ATOM 1094 N N . GLN A 1 143 ? -14.455 -2.721 1.578 1.00 92.00 143 GLN A N 1
ATOM 1095 C CA . GLN A 1 143 ? -13.343 -2.247 0.752 1.00 92.00 143 GLN A CA 1
ATOM 1096 C C . GLN A 1 143 ? -12.691 -3.405 -0.004 1.00 92.00 143 GLN A C 1
ATOM 1098 O O . GLN A 1 143 ? -12.510 -3.306 -1.213 1.00 92.00 143 GLN A O 1
ATOM 1103 N N . LEU A 1 144 ? -12.403 -4.518 0.674 1.00 89.75 144 LEU A N 1
ATOM 1104 C CA . LEU A 1 144 ? -11.791 -5.693 0.061 1.00 89.75 144 LEU A CA 1
ATOM 1105 C C . LEU A 1 144 ? -12.650 -6.286 -1.064 1.00 89.75 144 LEU A C 1
ATOM 1107 O O . LEU A 1 144 ? -12.111 -6.605 -2.120 1.00 89.75 144 LEU A O 1
ATOM 1111 N N . GLN A 1 145 ? -13.967 -6.392 -0.871 1.00 88.88 145 GLN A N 1
ATOM 1112 C CA . GLN A 1 145 ? -14.893 -6.873 -1.906 1.00 88.88 145 GLN A CA 1
ATOM 1113 C C . GLN A 1 145 ? -14.915 -5.963 -3.141 1.00 88.88 145 GLN A C 1
ATOM 1115 O O . GLN A 1 145 ? -15.065 -6.442 -4.262 1.00 88.88 145 GLN A O 1
ATOM 1120 N N . ASN A 1 146 ? -14.743 -4.657 -2.940 1.00 87.12 146 ASN A N 1
ATOM 1121 C CA . ASN A 1 146 ? -14.760 -3.668 -4.014 1.00 87.12 146 ASN A CA 1
ATOM 1122 C C . ASN A 1 146 ? -13.411 -3.527 -4.736 1.00 87.12 146 ASN A C 1
ATOM 1124 O O . ASN A 1 146 ? -13.336 -2.856 -5.770 1.00 87.12 146 ASN A O 1
ATOM 1128 N N . ILE A 1 147 ? -12.334 -4.139 -4.233 1.00 85.56 147 ILE A N 1
ATOM 1129 C CA . ILE A 1 147 ? -11.048 -4.126 -4.929 1.00 85.56 147 ILE A CA 1
ATOM 1130 C C . ILE A 1 147 ? -11.150 -5.035 -6.153 1.00 85.56 147 ILE A C 1
ATOM 1132 O O . ILE A 1 147 ? -11.140 -6.259 -6.064 1.00 85.56 147 ILE A O 1
ATOM 1136 N N . THR A 1 148 ? -11.167 -4.420 -7.334 1.00 77.69 148 THR A N 1
ATOM 1137 C CA . THR A 1 148 ? -10.914 -5.145 -8.580 1.00 77.69 148 THR A CA 1
ATOM 1138 C C . THR A 1 148 ? -9.445 -5.559 -8.606 1.00 77.69 148 THR A C 1
ATOM 1140 O O . THR A 1 148 ? -8.543 -4.718 -8.536 1.00 77.69 148 THR A O 1
ATOM 1143 N N . HIS A 1 149 ? -9.175 -6.861 -8.683 1.00 76.12 149 HIS A N 1
ATOM 1144 C CA . HIS A 1 149 ? -7.804 -7.354 -8.728 1.00 76.12 149 HIS A CA 1
ATOM 1145 C C . HIS A 1 149 ? -7.139 -6.965 -10.056 1.00 76.12 149 HIS A C 1
ATOM 1147 O O . HIS A 1 149 ? -7.695 -7.151 -11.134 1.00 76.12 149 HIS A O 1
ATOM 1153 N N . LYS A 1 150 ? -5.895 -6.477 -10.006 1.00 68.75 150 LYS A N 1
ATOM 1154 C CA . LYS A 1 150 ? -5.139 -6.084 -11.214 1.00 68.75 150 LYS A CA 1
ATOM 1155 C C . LYS A 1 150 ? -4.986 -7.221 -12.235 1.00 68.75 150 LYS A C 1
ATOM 1157 O O . LYS A 1 150 ? -4.761 -6.957 -13.407 1.00 68.75 150 LYS A O 1
ATOM 1162 N N . TYR A 1 151 ? -5.101 -8.472 -11.791 1.00 66.88 151 TYR A N 1
ATOM 1163 C CA . TYR A 1 151 ? -4.922 -9.664 -12.620 1.00 66.88 151 TYR A CA 1
ATOM 1164 C C . TYR A 1 151 ? -6.211 -10.164 -13.284 1.00 66.88 151 TYR A C 1
ATOM 1166 O O . TYR A 1 151 ? -6.126 -10.974 -14.200 1.00 66.88 151 TYR A O 1
ATOM 1174 N N . THR A 1 152 ? -7.395 -9.697 -12.861 1.00 70.31 152 THR A N 1
ATOM 1175 C CA . THR A 1 152 ? -8.665 -10.056 -13.523 1.00 70.31 152 THR A CA 1
ATOM 1176 C C . THR A 1 152 ? -8.920 -9.231 -14.780 1.00 70.31 152 THR A C 1
ATOM 1178 O O . THR A 1 152 ? -9.709 -9.636 -15.627 1.00 70.31 152 THR A O 1
ATOM 1181 N N . THR A 1 153 ? -8.221 -8.105 -14.934 1.00 72.81 153 THR A N 1
ATOM 1182 C CA . THR A 1 153 ? -8.324 -7.234 -16.105 1.00 72.81 153 THR A CA 1
ATOM 1183 C C . THR A 1 153 ? -6.960 -7.152 -16.774 1.00 72.81 153 THR A C 1
ATOM 1185 O O . THR A 1 153 ? -6.092 -6.404 -16.332 1.00 72.81 153 THR A O 1
ATOM 1188 N N . LEU A 1 154 ? -6.757 -7.926 -17.841 1.00 74.38 154 LEU A N 1
ATOM 1189 C CA . LEU A 1 154 ? -5.574 -7.794 -18.687 1.00 74.38 154 LEU A CA 1
ATOM 1190 C C . LEU A 1 154 ? -5.872 -6.744 -19.770 1.00 74.38 154 LEU A C 1
ATOM 1192 O O . LEU A 1 154 ? -6.668 -7.037 -20.663 1.00 74.38 154 LEU A O 1
ATOM 1196 N N . PRO A 1 155 ? -5.278 -5.534 -19.720 1.00 78.12 155 PRO A N 1
ATOM 1197 C CA . PRO A 1 155 ? -5.440 -4.559 -20.790 1.00 78.12 155 PRO A CA 1
ATOM 1198 C C . PRO A 1 155 ? -4.703 -5.087 -22.021 1.00 78.12 155 PRO A C 1
ATOM 1200 O O . PRO A 1 155 ? -3.481 -5.014 -22.091 1.00 78.12 155 PRO A O 1
ATOM 1203 N N . MET A 1 156 ? -5.441 -5.702 -22.938 1.00 84.19 156 MET A N 1
ATOM 1204 C CA . MET A 1 156 ? -4.946 -6.117 -24.247 1.00 84.19 156 MET A CA 1
ATOM 1205 C C . MET A 1 156 ? -5.439 -5.123 -25.291 1.00 84.19 156 MET A C 1
ATOM 1207 O O . MET A 1 156 ? -6.495 -4.510 -25.110 1.00 84.19 156 MET A O 1
ATOM 1211 N N . LEU A 1 157 ? -4.723 -5.024 -26.410 1.00 85.88 157 LEU A N 1
ATOM 1212 C CA . LEU A 1 157 ? -5.260 -4.374 -27.601 1.00 85.88 157 LEU A CA 1
ATOM 1213 C C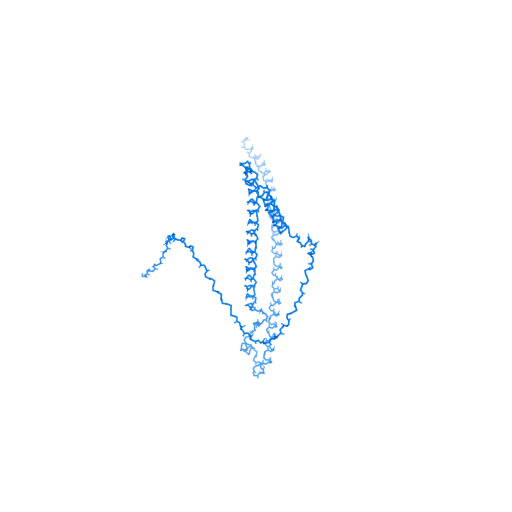 . LEU A 1 157 ? -6.667 -4.918 -27.933 1.00 85.88 157 LEU A C 1
ATOM 1215 O O . LEU A 1 157 ? -6.906 -6.129 -27.847 1.00 85.88 157 LEU A O 1
ATOM 1219 N N . PRO A 1 158 ? -7.623 -4.056 -28.313 1.00 90.06 158 PRO A N 1
ATOM 1220 C CA . PRO A 1 158 ? -8.891 -4.506 -28.870 1.00 90.06 158 PRO A CA 1
ATOM 1221 C C . PRO A 1 158 ? -8.663 -5.458 -30.052 1.00 90.06 158 PRO A C 1
ATOM 1223 O O . PRO A 1 158 ? -7.671 -5.350 -30.774 1.00 90.06 158 PRO A O 1
ATOM 1226 N N . ALA A 1 159 ? -9.567 -6.424 -30.245 1.00 89.31 159 ALA A N 1
ATOM 1227 C CA . ALA A 1 159 ? -9.417 -7.420 -31.313 1.00 89.31 159 ALA A CA 1
ATOM 1228 C C . ALA A 1 159 ? -9.339 -6.761 -32.702 1.00 89.31 159 ALA A C 1
ATOM 1230 O O . ALA A 1 159 ? -8.561 -7.195 -33.545 1.00 89.31 159 ALA A O 1
ATOM 1231 N N . GLU A 1 160 ? -10.098 -5.685 -32.905 1.00 90.75 160 GLU A N 1
ATOM 1232 C CA . GLU A 1 160 ? -10.133 -4.902 -34.143 1.00 90.75 160 GLU A CA 1
ATOM 1233 C C . GLU A 1 160 ? -8.766 -4.281 -34.466 1.00 90.75 160 GLU A C 1
ATOM 1235 O O . GLU A 1 160 ? -8.236 -4.486 -35.558 1.00 90.75 160 GLU A O 1
ATOM 1240 N N . ASP A 1 161 ? -8.145 -3.613 -33.489 1.00 92.12 161 ASP A N 1
ATOM 1241 C CA . ASP A 1 161 ? -6.825 -2.991 -33.646 1.00 92.12 161 ASP A CA 1
ATOM 1242 C C . ASP A 1 161 ? -5.724 -4.028 -33.897 1.00 92.12 161 ASP A C 1
ATOM 1244 O O . ASP A 1 161 ? -4.813 -3.803 -34.699 1.00 92.12 161 ASP A O 1
ATOM 1248 N N . PHE A 1 162 ? -5.807 -5.184 -33.228 1.00 93.25 162 PHE A N 1
ATOM 1249 C CA . PHE A 1 162 ? -4.880 -6.291 -33.455 1.00 93.25 162 PHE A CA 1
ATOM 1250 C C . PHE A 1 162 ? -4.998 -6.835 -34.885 1.00 93.25 162 PHE A C 1
ATOM 1252 O O . PHE A 1 162 ? -3.981 -7.022 -35.553 1.00 93.25 162 PHE A O 1
ATOM 1259 N N . LEU A 1 163 ? -6.222 -7.050 -35.378 1.00 93.00 163 LEU A N 1
ATOM 1260 C CA . LEU A 1 163 ? -6.475 -7.544 -36.735 1.00 93.00 163 LEU A CA 1
ATOM 1261 C C . LEU A 1 163 ? -6.067 -6.529 -37.812 1.00 93.00 163 LEU A C 1
ATOM 1263 O O . LEU A 1 163 ? -5.586 -6.934 -38.870 1.00 93.00 163 LEU A O 1
ATOM 1267 N N . ALA A 1 164 ? -6.193 -5.227 -37.536 1.00 93.31 164 ALA A N 1
ATOM 1268 C CA . ALA A 1 164 ? -5.713 -4.171 -38.426 1.00 93.31 164 ALA A CA 1
ATOM 1269 C C . ALA A 1 164 ? -4.182 -4.204 -38.599 1.00 93.31 164 ALA A C 1
ATOM 1271 O O . ALA A 1 164 ? -3.677 -3.974 -39.697 1.00 93.31 164 ALA A O 1
ATOM 1272 N N . ARG A 1 165 ? -3.438 -4.516 -37.529 1.00 91.38 165 ARG A N 1
ATOM 1273 C CA . ARG A 1 165 ? -1.969 -4.658 -37.559 1.00 91.38 165 ARG A CA 1
ATOM 1274 C C . ARG A 1 165 ? -1.520 -6.006 -38.115 1.00 91.38 165 ARG A C 1
ATOM 1276 O O . ARG A 1 165 ? -0.484 -6.086 -38.767 1.00 91.38 165 ARG A O 1
ATOM 1283 N N . ASN A 1 166 ? -2.307 -7.049 -37.871 1.00 89.81 166 ASN A N 1
ATOM 1284 C CA . ASN A 1 166 ? -1.994 -8.425 -38.227 1.00 89.81 166 ASN A CA 1
ATOM 1285 C C . ASN A 1 166 ? -3.090 -9.022 -39.130 1.00 89.81 166 ASN A C 1
ATOM 1287 O O . ASN A 1 166 ? -3.851 -9.895 -38.695 1.00 89.81 166 ASN A O 1
ATOM 1291 N N . PRO A 1 167 ? -3.154 -8.620 -40.416 1.00 91.69 167 PRO A N 1
ATOM 1292 C CA . PRO A 1 167 ? -4.209 -9.066 -41.328 1.00 91.69 167 PRO A CA 1
ATOM 1293 C C . PRO A 1 167 ? -4.195 -10.584 -41.587 1.00 91.69 167 PRO A C 1
ATOM 1295 O O . PRO A 1 167 ? -5.203 -11.151 -41.993 1.00 91.69 167 PRO A O 1
ATOM 1298 N N . ALA A 1 168 ? -3.086 -11.277 -41.300 1.00 91.44 168 ALA A N 1
ATOM 1299 C CA . ALA A 1 168 ? -2.952 -12.732 -41.434 1.00 91.44 168 ALA A CA 1
ATOM 1300 C C . ALA A 1 168 ? -3.883 -13.552 -40.509 1.00 91.44 168 ALA A C 1
ATOM 1302 O O . ALA A 1 168 ? -4.052 -14.761 -40.711 1.00 91.44 168 ALA A O 1
ATOM 1303 N N . PHE A 1 169 ? -4.471 -12.913 -39.492 1.00 90.25 169 PHE A N 1
ATOM 1304 C CA . PHE A 1 169 ? -5.414 -13.539 -38.562 1.00 90.25 169 PHE A CA 1
ATOM 1305 C C . PHE A 1 169 ? -6.885 -13.212 -38.874 1.00 90.25 169 PHE A C 1
ATOM 1307 O O . PHE A 1 169 ? -7.772 -13.700 -38.175 1.00 90.25 169 PHE A O 1
ATOM 1314 N N . LEU A 1 170 ? -7.169 -12.446 -39.936 1.00 90.50 170 LEU A N 1
ATOM 1315 C CA . LEU A 1 170 ? -8.538 -12.197 -40.398 1.00 90.50 170 LEU A CA 1
ATOM 1316 C C . LEU A 1 170 ? -9.213 -13.513 -40.816 1.00 90.50 170 LEU A C 1
ATOM 1318 O O . LEU A 1 170 ? -8.646 -14.307 -41.565 1.00 90.50 170 LEU A O 1
ATOM 1322 N N . GLY A 1 171 ? -10.429 -13.754 -40.324 1.00 88.38 171 GLY A N 1
ATOM 1323 C CA . GLY A 1 171 ? -11.210 -14.956 -40.646 1.00 88.38 171 GLY A CA 1
ATOM 1324 C C . GLY A 1 171 ? -10.750 -16.250 -39.958 1.00 88.38 171 GLY A C 1
ATOM 1325 O O . GLY A 1 171 ? -11.336 -17.302 -40.207 1.00 88.38 171 GLY A O 1
ATOM 1326 N N . ARG A 1 172 ? -9.732 -16.200 -39.087 1.00 92.81 172 ARG A N 1
ATOM 1327 C CA . ARG A 1 172 ? -9.357 -17.325 -38.212 1.00 92.81 172 ARG A CA 1
ATOM 1328 C C . ARG A 1 172 ? -10.351 -17.487 -37.052 1.00 92.81 172 ARG A C 1
ATOM 1330 O O . ARG A 1 172 ? -11.045 -16.525 -36.717 1.00 92.81 172 ARG A O 1
ATOM 1337 N N . PRO A 1 173 ? -10.428 -18.671 -36.414 1.00 95.75 173 PRO A N 1
ATOM 1338 C CA . PRO A 1 173 ? -11.279 -18.852 -35.242 1.00 95.75 173 PRO A CA 1
ATOM 1339 C C . PRO A 1 173 ? -10.863 -17.913 -34.099 1.00 95.75 173 PRO A C 1
ATOM 1341 O O . PRO A 1 173 ? -9.678 -17.651 -33.891 1.00 95.75 173 PRO A O 1
ATOM 1344 N N . GLU A 1 174 ? -11.845 -17.441 -33.326 1.00 92.88 174 GLU A N 1
ATOM 1345 C CA . GLU A 1 174 ? -11.662 -16.456 -32.245 1.00 92.88 174 GLU A CA 1
ATOM 1346 C C . GLU A 1 174 ? -10.590 -16.867 -31.223 1.00 92.88 174 GLU A C 1
ATOM 1348 O O . GLU A 1 174 ? -9.811 -16.035 -30.747 1.00 92.88 174 GLU A O 1
ATOM 1353 N N . HIS A 1 175 ? -10.520 -18.163 -30.909 1.00 93.94 175 HIS A N 1
ATOM 1354 C CA . HIS A 1 175 ? -9.522 -18.719 -30.002 1.00 93.94 175 HIS A CA 1
ATOM 1355 C C . HIS A 1 175 ? -8.087 -18.464 -30.490 1.00 93.94 175 HIS A C 1
ATOM 1357 O O . HIS A 1 175 ? -7.256 -17.971 -29.726 1.00 93.94 175 HIS A O 1
ATOM 1363 N N . ASP A 1 176 ? -7.812 -18.714 -31.772 1.00 93.62 176 ASP A N 1
ATOM 1364 C CA . ASP A 1 176 ? -6.483 -18.530 -32.363 1.00 93.62 176 ASP A CA 1
ATOM 1365 C C . ASP A 1 176 ? -6.102 -17.048 -32.429 1.00 93.62 176 ASP A C 1
ATOM 1367 O O . ASP A 1 176 ? -4.959 -16.687 -32.142 1.00 93.62 176 ASP A O 1
ATOM 1371 N N . VAL A 1 177 ? -7.068 -16.180 -32.755 1.00 93.00 177 VAL A N 1
ATOM 1372 C CA . VAL A 1 177 ? -6.885 -14.719 -32.738 1.00 93.00 177 VAL A CA 1
ATOM 1373 C C . VAL A 1 177 ? -6.549 -14.246 -31.323 1.00 93.00 177 VAL A C 1
ATOM 1375 O O . VAL A 1 177 ? -5.638 -13.443 -31.134 1.00 93.00 177 VAL A O 1
ATOM 1378 N N . THR A 1 178 ? -7.232 -14.780 -30.308 1.00 91.19 178 THR A N 1
ATOM 1379 C CA . THR A 1 178 ? -6.993 -14.417 -28.906 1.00 91.19 178 THR A CA 1
ATOM 1380 C C . THR A 1 178 ? -5.620 -14.879 -28.421 1.00 91.19 178 THR A C 1
ATOM 1382 O O . THR A 1 178 ? -4.922 -14.103 -27.771 1.00 91.19 178 THR A O 1
ATOM 1385 N N . LEU A 1 179 ? -5.187 -16.096 -28.765 1.00 92.88 179 LEU A N 1
ATOM 1386 C CA . LEU A 1 179 ? -3.843 -16.583 -28.436 1.00 92.88 179 LEU A CA 1
ATOM 1387 C C . LEU A 1 179 ? -2.745 -15.759 -29.116 1.00 92.88 179 LEU A C 1
ATOM 1389 O O . LEU A 1 179 ? -1.748 -15.424 -28.476 1.00 92.88 179 LEU A O 1
ATOM 1393 N N . ALA A 1 180 ? -2.928 -15.418 -30.394 1.00 93.00 180 ALA A N 1
ATOM 1394 C CA . ALA A 1 180 ? -1.997 -14.566 -31.125 1.00 93.00 180 ALA A CA 1
ATOM 1395 C C . ALA A 1 180 ? -1.903 -13.172 -30.488 1.00 93.00 180 ALA A C 1
ATOM 1397 O O . ALA A 1 180 ? -0.805 -12.670 -30.271 1.00 93.00 180 ALA A O 1
ATOM 1398 N N . ARG A 1 181 ? -3.042 -12.606 -30.083 1.00 92.69 181 ARG A N 1
ATOM 1399 C CA . ARG A 1 181 ? -3.118 -11.316 -29.393 1.00 92.69 181 ARG A CA 1
ATOM 1400 C C . ARG A 1 181 ? -2.428 -11.319 -28.028 1.00 92.69 181 ARG A C 1
ATOM 1402 O O . ARG A 1 181 ? -1.751 -10.356 -27.690 1.00 92.69 181 ARG A O 1
ATOM 1409 N N . ILE A 1 182 ? -2.562 -12.397 -27.250 1.00 91.81 182 ILE A N 1
ATOM 1410 C CA . ILE A 1 182 ? -1.855 -12.546 -25.966 1.00 91.81 182 ILE A CA 1
ATOM 1411 C C . ILE A 1 182 ? -0.338 -12.583 -26.184 1.00 91.81 182 ILE A C 1
ATOM 1413 O O . ILE A 1 182 ? 0.404 -11.976 -25.414 1.00 91.81 182 ILE A O 1
ATOM 1417 N N . ARG A 1 183 ? 0.128 -13.291 -27.220 1.00 92.00 183 ARG A N 1
ATOM 1418 C CA . ARG A 1 183 ? 1.559 -13.389 -27.542 1.00 92.00 183 ARG A CA 1
ATOM 1419 C C . ARG A 1 183 ? 2.129 -12.057 -28.018 1.00 92.00 183 ARG A C 1
ATOM 1421 O O . ARG A 1 183 ? 3.146 -11.642 -27.482 1.00 92.00 183 ARG A O 1
ATOM 1428 N N . ASP A 1 184 ? 1.443 -11.380 -28.934 1.00 91.88 184 ASP A N 1
ATOM 1429 C CA . ASP A 1 184 ? 1.829 -10.058 -29.447 1.00 91.88 184 ASP A CA 1
ATOM 1430 C C . ASP A 1 184 ? 1.951 -9.025 -28.315 1.00 91.88 184 ASP A C 1
ATOM 1432 O O . ASP A 1 184 ? 2.982 -8.373 -28.164 1.00 91.88 184 ASP A O 1
ATOM 1436 N N . GLU A 1 185 ? 0.953 -8.957 -27.427 1.00 91.56 185 GLU A N 1
ATOM 1437 C CA . GLU A 1 185 ? 0.990 -8.081 -26.250 1.00 91.56 185 GLU A CA 1
ATOM 1438 C C . GLU A 1 185 ? 2.135 -8.453 -25.293 1.00 91.56 185 GLU A C 1
ATOM 1440 O O . GLU A 1 185 ? 2.812 -7.583 -24.741 1.00 91.56 185 GLU A O 1
ATOM 1445 N N . HIS A 1 186 ? 2.368 -9.747 -25.076 1.00 91.62 186 HIS A N 1
ATOM 1446 C CA . HIS A 1 186 ? 3.457 -10.217 -24.227 1.00 91.62 186 HIS A CA 1
ATOM 1447 C C . HIS A 1 186 ? 4.832 -9.849 -24.805 1.00 91.62 186 HIS A C 1
ATOM 1449 O O . HIS A 1 186 ? 5.677 -9.332 -24.075 1.00 91.62 186 HIS A O 1
ATOM 1455 N N . GLU A 1 187 ? 5.048 -10.061 -26.102 1.00 93.75 187 GLU A N 1
ATOM 1456 C CA . GLU A 1 187 ? 6.278 -9.683 -26.805 1.00 93.75 187 GLU A CA 1
ATOM 1457 C C . GLU A 1 187 ? 6.494 -8.165 -26.768 1.00 93.75 187 GLU A C 1
ATOM 1459 O O . GLU A 1 187 ? 7.583 -7.704 -26.416 1.00 93.75 187 GLU A O 1
ATOM 1464 N N . ALA A 1 188 ? 5.443 -7.378 -27.016 1.00 91.75 188 ALA A N 1
ATOM 1465 C CA . ALA A 1 188 ? 5.493 -5.922 -26.912 1.00 91.75 188 ALA A CA 1
ATOM 1466 C C . ALA A 1 188 ? 5.881 -5.458 -25.497 1.00 91.75 188 ALA A C 1
ATOM 1468 O O . ALA A 1 188 ? 6.735 -4.582 -25.336 1.00 91.75 188 ALA A O 1
ATOM 1469 N N . ARG A 1 189 ? 5.317 -6.074 -24.448 1.00 92.50 189 ARG A N 1
ATOM 1470 C CA . ARG A 1 189 ? 5.679 -5.772 -23.052 1.00 92.50 189 ARG A CA 1
ATOM 1471 C C . ARG A 1 189 ? 7.114 -6.150 -22.721 1.00 92.50 189 ARG A C 1
ATOM 1473 O O . ARG A 1 189 ? 7.783 -5.399 -22.016 1.00 92.50 189 ARG A O 1
ATOM 1480 N N . GLN A 1 190 ? 7.596 -7.286 -23.219 1.00 95.94 190 GLN A N 1
ATOM 1481 C CA . GLN A 1 190 ? 8.989 -7.688 -23.035 1.00 95.94 190 GLN A CA 1
ATOM 1482 C C . GLN A 1 190 ? 9.951 -6.705 -23.708 1.00 95.94 190 GLN A C 1
ATOM 1484 O O . GLN A 1 190 ? 10.954 -6.331 -23.101 1.00 95.94 190 GLN A O 1
ATOM 1489 N N . ALA A 1 191 ? 9.628 -6.240 -24.918 1.00 96.19 191 ALA A N 1
ATOM 1490 C CA . ALA A 1 191 ? 10.420 -5.237 -25.624 1.00 96.19 191 ALA A CA 1
ATOM 1491 C C . ALA A 1 191 ? 10.463 -3.899 -24.865 1.00 96.19 191 ALA A C 1
ATOM 1493 O O . ALA A 1 191 ? 11.545 -3.351 -24.651 1.00 96.19 191 ALA A O 1
ATOM 1494 N N . LEU A 1 192 ? 9.312 -3.413 -24.387 1.00 95.31 192 LEU A N 1
ATOM 1495 C CA . LEU A 1 192 ? 9.233 -2.174 -23.606 1.00 95.31 192 LEU A CA 1
ATOM 1496 C C . LEU A 1 192 ? 9.967 -2.277 -22.264 1.00 95.31 192 LEU A C 1
ATOM 1498 O O . LEU A 1 192 ? 10.633 -1.325 -21.860 1.00 95.31 192 LEU A O 1
ATOM 1502 N N . GLU A 1 193 ? 9.890 -3.414 -21.570 1.00 96.81 193 GLU A N 1
ATOM 1503 C CA . GLU A 1 193 ? 10.636 -3.605 -20.322 1.00 96.81 193 GLU A CA 1
ATOM 1504 C C . GLU A 1 193 ? 12.146 -3.681 -20.580 1.00 96.81 193 GLU A C 1
ATOM 1506 O O . GLU A 1 193 ? 12.927 -3.086 -19.836 1.00 96.81 193 GLU A O 1
ATOM 1511 N N . ALA A 1 194 ? 12.573 -4.337 -21.664 1.00 97.62 194 ALA A N 1
ATOM 1512 C CA . ALA A 1 194 ? 13.974 -4.346 -22.071 1.00 97.62 194 ALA A CA 1
ATOM 1513 C C . ALA A 1 194 ? 14.481 -2.926 -22.384 1.00 97.62 194 ALA A C 1
ATOM 1515 O O . ALA A 1 194 ? 15.556 -2.538 -21.916 1.00 97.62 194 ALA A O 1
ATOM 1516 N N . GLU A 1 195 ? 13.692 -2.123 -23.105 1.00 98.06 195 GLU A N 1
ATOM 1517 C CA . GLU A 1 195 ? 14.005 -0.718 -23.376 1.00 98.06 195 GLU A CA 1
ATOM 1518 C C . GLU A 1 195 ? 14.057 0.106 -22.084 1.00 98.06 195 GLU A C 1
ATOM 1520 O O . GLU A 1 195 ? 15.016 0.849 -21.858 1.00 98.06 195 GLU A O 1
ATOM 1525 N N . ARG A 1 196 ? 13.083 -0.068 -21.184 1.00 98.38 196 ARG A N 1
ATOM 1526 C CA . ARG A 1 196 ? 13.049 0.606 -19.880 1.00 98.38 196 ARG A CA 1
ATOM 1527 C C . ARG A 1 196 ? 14.316 0.316 -19.085 1.00 98.38 196 ARG A C 1
ATOM 1529 O O . ARG A 1 196 ? 14.950 1.243 -18.580 1.00 98.38 196 ARG A O 1
ATOM 1536 N N . VAL A 1 197 ? 14.705 -0.952 -18.982 1.00 98.19 197 VAL A N 1
ATOM 1537 C CA . VAL A 1 197 ? 15.922 -1.369 -18.273 1.00 98.19 197 VAL A CA 1
ATOM 1538 C C . VAL A 1 197 ? 17.167 -0.771 -18.931 1.00 98.19 197 VAL A C 1
ATOM 1540 O O . VAL A 1 197 ? 18.037 -0.247 -18.229 1.00 98.19 197 VAL A O 1
ATOM 1543 N N . ALA A 1 198 ? 17.248 -0.775 -20.265 1.00 98.19 198 ALA A N 1
ATOM 1544 C CA . ALA A 1 198 ? 18.358 -0.167 -20.995 1.00 98.19 198 ALA A CA 1
ATOM 1545 C C . ALA A 1 198 ? 18.460 1.350 -20.743 1.00 98.19 198 ALA A C 1
ATOM 1547 O O . ALA A 1 198 ? 19.549 1.864 -20.467 1.00 98.19 198 ALA A O 1
ATOM 1548 N N . LEU A 1 199 ? 17.332 2.065 -20.767 1.00 98.38 199 LEU A N 1
ATOM 1549 C CA . LEU A 1 199 ? 17.263 3.499 -20.482 1.00 98.38 199 LEU A CA 1
ATOM 1550 C C . LEU A 1 199 ? 17.628 3.816 -19.032 1.00 98.38 199 LEU A C 1
ATOM 1552 O O . LEU A 1 199 ? 18.363 4.773 -18.788 1.00 98.38 199 LEU A O 1
ATOM 1556 N N . VAL A 1 200 ? 17.177 3.009 -18.070 1.00 98.38 200 VAL A N 1
ATOM 1557 C CA . VAL A 1 200 ? 17.558 3.157 -16.658 1.00 98.38 200 VAL A CA 1
ATOM 1558 C C . VAL A 1 200 ? 19.064 2.981 -16.494 1.00 98.38 200 VAL A C 1
ATOM 1560 O O . VAL A 1 200 ? 19.712 3.839 -15.897 1.00 98.38 200 VAL A O 1
ATOM 1563 N N . ARG A 1 201 ? 19.652 1.946 -17.101 1.00 98.44 201 ARG A N 1
ATOM 1564 C CA . ARG A 1 201 ? 21.104 1.730 -17.068 1.00 98.44 201 ARG A CA 1
ATOM 1565 C C . ARG A 1 201 ? 21.871 2.906 -17.676 1.00 98.44 201 ARG A C 1
ATOM 1567 O O . ARG A 1 201 ? 22.869 3.346 -17.105 1.00 98.44 201 ARG A O 1
ATOM 1574 N N . LYS A 1 202 ? 21.395 3.448 -18.804 1.00 98.19 202 LYS A N 1
ATOM 1575 C CA . LYS A 1 202 ? 21.983 4.637 -19.440 1.00 98.19 202 LYS A CA 1
ATOM 1576 C C . LYS A 1 202 ? 21.877 5.866 -18.537 1.00 98.19 202 LYS A C 1
ATOM 1578 O O . LYS A 1 202 ? 22.864 6.575 -18.363 1.00 98.19 202 LYS A O 1
ATOM 1583 N N . LYS A 1 203 ? 20.711 6.095 -17.926 1.00 98.44 203 LYS A N 1
ATOM 1584 C CA . LYS A 1 203 ? 20.487 7.185 -16.967 1.00 98.44 203 LYS A CA 1
ATOM 1585 C C . LYS A 1 203 ? 21.450 7.082 -15.790 1.00 98.44 203 LYS A C 1
ATOM 1587 O O . LYS A 1 203 ? 22.087 8.071 -15.449 1.00 98.44 203 LYS A O 1
ATOM 1592 N N . GLU A 1 204 ? 21.580 5.908 -15.181 1.00 98.12 204 GLU A N 1
ATOM 1593 C CA . GLU A 1 204 ? 22.512 5.713 -14.071 1.00 98.12 204 GLU A CA 1
ATOM 1594 C C . GLU A 1 204 ? 23.970 5.941 -14.486 1.00 98.12 204 GLU A C 1
ATOM 1596 O O . GLU A 1 204 ? 24.740 6.505 -13.714 1.00 98.12 204 GLU A O 1
ATOM 1601 N N . GLY A 1 205 ? 24.359 5.522 -15.696 1.00 98.12 205 GLY A N 1
ATOM 1602 C CA . GLY A 1 205 ? 25.679 5.821 -16.259 1.00 98.12 205 GLY A CA 1
ATOM 1603 C C . GLY A 1 205 ? 25.934 7.326 -16.337 1.00 98.12 205 GLY A C 1
ATOM 1604 O O . GLY A 1 205 ? 26.909 7.813 -15.771 1.00 98.12 205 GLY A O 1
ATOM 1605 N N . LEU A 1 206 ? 24.997 8.069 -16.931 1.00 98.19 206 LEU A N 1
ATOM 1606 C CA . LEU A 1 206 ? 25.088 9.526 -17.042 1.00 98.19 206 LEU A CA 1
ATOM 1607 C C . LEU A 1 206 ? 25.126 10.216 -15.674 1.00 98.19 206 LEU A C 1
ATOM 1609 O O . LEU A 1 206 ? 25.914 11.132 -15.483 1.00 98.19 206 LEU A O 1
ATOM 1613 N N . VAL A 1 207 ? 24.335 9.760 -14.699 1.00 98.25 207 VAL A N 1
ATOM 1614 C CA . VAL A 1 207 ? 24.366 10.314 -13.333 1.00 98.25 207 VAL A CA 1
ATOM 1615 C C . VAL A 1 207 ? 25.740 10.117 -12.687 1.00 98.25 207 VAL A C 1
ATOM 1617 O O . VAL A 1 207 ? 26.259 11.050 -12.075 1.00 98.25 207 VAL A O 1
ATOM 1620 N N . ARG A 1 208 ? 26.357 8.936 -12.844 1.00 98.31 208 ARG A N 1
ATOM 1621 C CA . ARG A 1 208 ? 27.718 8.681 -12.342 1.00 98.31 208 ARG A CA 1
ATOM 1622 C C . ARG A 1 208 ? 28.739 9.597 -13.017 1.00 98.31 208 ARG A C 1
ATOM 1624 O O . ARG A 1 208 ? 29.538 10.211 -12.319 1.00 98.31 208 ARG A O 1
ATOM 1631 N N . GLU A 1 209 ? 28.681 9.741 -14.340 1.00 98.12 209 GLU A N 1
ATOM 1632 C CA . GLU A 1 209 ? 29.579 10.635 -15.086 1.00 98.12 209 GLU A CA 1
ATOM 1633 C C . GLU A 1 209 ? 29.409 12.105 -14.688 1.00 98.12 209 GLU A C 1
ATOM 1635 O O . GLU A 1 209 ? 30.394 12.821 -14.516 1.00 98.12 209 GLU A O 1
ATOM 1640 N N . THR A 1 210 ? 28.170 12.572 -14.524 1.00 98.38 210 THR A N 1
ATOM 1641 C CA . THR A 1 210 ? 27.882 13.941 -14.088 1.00 98.38 210 THR A CA 1
ATOM 1642 C C . THR A 1 210 ? 28.404 14.196 -12.678 1.00 98.38 210 THR A C 1
ATOM 1644 O O . THR A 1 210 ? 29.012 15.239 -12.445 1.00 98.38 210 THR A O 1
ATOM 1647 N N . ASN A 1 211 ? 28.221 13.253 -11.751 1.00 97.88 211 ASN A N 1
ATOM 1648 C CA . ASN A 1 211 ? 28.758 13.382 -10.397 1.00 97.88 211 ASN A CA 1
ATOM 1649 C C . ASN A 1 211 ? 30.292 13.371 -10.390 1.00 97.88 211 ASN A C 1
ATOM 1651 O O . ASN A 1 211 ? 30.884 14.233 -9.751 1.00 97.88 211 ASN A O 1
ATOM 1655 N N . ALA A 1 212 ? 30.932 1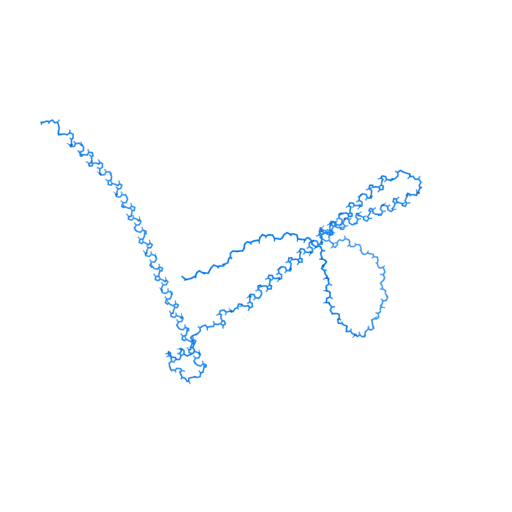2.488 -11.162 1.00 98.31 212 ALA A N 1
ATOM 1656 C CA . ALA A 1 212 ? 32.390 12.456 -11.281 1.00 98.31 212 ALA A CA 1
ATOM 1657 C C . ALA A 1 212 ? 32.951 13.778 -11.838 1.00 98.31 212 ALA A C 1
ATOM 1659 O O . ALA A 1 212 ? 33.913 14.325 -11.308 1.00 98.31 212 ALA A O 1
ATOM 1660 N N . LYS A 1 213 ? 32.310 14.349 -12.868 1.00 97.94 213 LYS A N 1
ATOM 1661 C CA . LYS A 1 213 ? 32.686 15.671 -13.399 1.00 97.94 213 LYS A CA 1
ATOM 1662 C C . LYS A 1 213 ? 32.480 16.784 -12.373 1.00 97.94 213 LYS A C 1
ATOM 1664 O O . LYS A 1 213 ? 33.288 17.700 -12.315 1.00 97.94 213 LYS A O 1
ATOM 1669 N N . LYS A 1 214 ? 31.418 16.715 -11.565 1.00 98.19 214 LYS A N 1
ATOM 1670 C CA . LYS A 1 214 ? 31.172 17.677 -10.484 1.00 98.19 214 LYS A CA 1
ATOM 1671 C C . LYS A 1 214 ? 32.265 17.614 -9.412 1.00 98.19 214 LYS A C 1
ATOM 1673 O O . LYS A 1 214 ? 32.701 18.660 -8.948 1.00 98.19 214 LYS A O 1
ATOM 1678 N N . GLU A 1 215 ? 32.701 16.416 -9.031 1.00 97.88 215 GLU A N 1
ATOM 1679 C CA . GLU A 1 215 ? 33.804 16.226 -8.080 1.00 97.88 215 GLU A CA 1
ATOM 1680 C C . GLU A 1 215 ? 35.130 16.757 -8.639 1.00 97.88 215 GLU A C 1
ATOM 1682 O O . GLU A 1 215 ? 35.838 17.473 -7.935 1.00 97.88 215 GLU A O 1
ATOM 1687 N N . GLU A 1 216 ? 35.430 16.488 -9.914 1.00 97.81 216 GLU A N 1
ATOM 1688 C CA . GLU A 1 216 ? 36.637 17.007 -10.570 1.00 97.81 216 GLU A CA 1
ATOM 1689 C C . GLU A 1 216 ? 36.617 18.539 -10.681 1.00 97.81 216 GLU A C 1
ATOM 1691 O O . GLU A 1 216 ? 37.619 19.188 -10.393 1.00 97.81 216 GLU A O 1
ATOM 1696 N N . LEU A 1 217 ? 35.469 19.138 -11.021 1.00 97.94 217 LEU A N 1
ATOM 1697 C CA . LEU A 1 217 ? 35.309 20.596 -10.999 1.00 97.94 217 LEU A CA 1
ATOM 1698 C C . LEU A 1 217 ? 35.523 21.163 -9.592 1.00 97.94 217 LEU A C 1
ATOM 1700 O O . LEU A 1 217 ? 36.268 22.122 -9.441 1.00 97.94 217 LEU A O 1
ATOM 1704 N N . GLY A 1 218 ? 34.959 20.533 -8.558 1.00 97.88 218 GLY A N 1
ATOM 1705 C CA . GLY A 1 218 ? 35.195 20.947 -7.173 1.00 97.88 218 GLY A CA 1
ATOM 1706 C C . GLY A 1 218 ? 36.666 20.838 -6.757 1.00 97.88 218 GLY A C 1
ATOM 1707 O O . GLY A 1 218 ? 37.165 21.676 -6.010 1.00 97.88 218 GLY A O 1
ATOM 1708 N N . ARG A 1 219 ? 37.395 19.838 -7.267 1.00 97.81 219 ARG A N 1
ATOM 1709 C CA . ARG A 1 219 ? 38.843 19.717 -7.058 1.00 97.81 219 ARG A CA 1
ATOM 1710 C C . ARG A 1 219 ? 39.615 20.845 -7.747 1.00 97.81 219 ARG A C 1
ATOM 1712 O O . ARG A 1 219 ? 40.519 21.409 -7.132 1.00 97.81 219 ARG A O 1
ATOM 1719 N N . LEU A 1 220 ? 39.272 21.157 -8.998 1.00 98.00 220 LEU A N 1
ATOM 1720 C CA . LEU A 1 220 ? 39.883 22.256 -9.748 1.00 98.00 220 LEU A CA 1
ATOM 1721 C C . LEU A 1 220 ? 39.609 23.607 -9.081 1.00 98.00 220 LEU A C 1
ATOM 1723 O O . LEU A 1 220 ? 40.529 24.413 -8.974 1.00 98.00 220 LEU A O 1
ATOM 1727 N N . ASP A 1 221 ? 38.399 23.826 -8.564 1.00 97.75 221 ASP A N 1
ATOM 1728 C CA . ASP A 1 221 ? 38.046 25.043 -7.826 1.00 97.75 221 ASP A CA 1
ATOM 1729 C C . ASP A 1 221 ? 38.972 25.246 -6.615 1.00 97.75 221 ASP A C 1
ATOM 1731 O O . ASP A 1 221 ? 39.562 26.315 -6.461 1.00 97.75 221 ASP A O 1
ATOM 1735 N N . VAL A 1 222 ? 39.204 24.201 -5.811 1.00 97.25 222 VAL A N 1
ATOM 1736 C CA . VAL A 1 222 ? 40.137 24.257 -4.667 1.00 97.25 222 VAL A CA 1
ATOM 1737 C C . VAL A 1 222 ? 41.572 24.571 -5.112 1.00 97.25 222 VAL A C 1
ATOM 1739 O O . VAL A 1 222 ? 42.301 25.302 -4.434 1.00 97.25 222 VAL A O 1
ATOM 1742 N N . GLU A 1 223 ? 42.017 24.020 -6.242 1.00 96.94 223 GLU A N 1
ATOM 1743 C CA . GLU A 1 223 ? 43.357 24.285 -6.773 1.00 96.94 223 GLU A CA 1
ATOM 1744 C C . GLU A 1 223 ? 43.504 25.731 -7.271 1.00 96.94 223 GLU A C 1
ATOM 1746 O O . GLU A 1 223 ? 44.523 26.374 -7.001 1.00 96.94 223 GLU A O 1
ATOM 1751 N N . VAL A 1 224 ? 42.469 26.273 -7.918 1.00 96.31 224 VAL A N 1
ATOM 1752 C CA . VAL A 1 224 ? 42.405 27.680 -8.336 1.00 96.31 224 VAL A CA 1
ATOM 1753 C C . VAL A 1 224 ? 42.398 28.609 -7.124 1.00 96.31 224 VAL A C 1
ATOM 1755 O O . VAL A 1 224 ? 43.179 29.560 -7.094 1.00 96.31 224 VAL A O 1
ATOM 1758 N N . GLU A 1 225 ? 41.597 28.328 -6.095 1.00 95.31 225 GLU A N 1
ATOM 1759 C CA . GLU A 1 225 ? 41.592 29.106 -4.849 1.00 95.31 225 GLU A CA 1
ATOM 1760 C C . GLU A 1 225 ? 42.977 29.128 -4.192 1.00 95.31 225 GLU A C 1
ATOM 1762 O O . GLU A 1 225 ? 43.476 30.186 -3.795 1.00 95.31 225 GLU A O 1
ATOM 1767 N N . ARG A 1 226 ? 43.654 27.976 -4.145 1.00 95.88 226 ARG A N 1
ATOM 1768 C CA . ARG A 1 226 ? 45.032 27.873 -3.652 1.00 95.88 226 ARG A CA 1
ATOM 1769 C C . ARG A 1 226 ? 46.012 28.684 -4.504 1.00 95.88 226 ARG A C 1
ATOM 1771 O O . ARG A 1 226 ? 46.911 29.318 -3.947 1.00 95.88 226 ARG A O 1
ATOM 1778 N N . TRP A 1 227 ? 45.869 28.672 -5.830 1.00 94.75 227 TRP A N 1
ATOM 1779 C CA . TRP A 1 227 ? 46.709 29.467 -6.730 1.00 94.75 227 TRP A CA 1
ATOM 1780 C C . TRP A 1 227 ? 46.499 30.974 -6.526 1.00 94.75 227 TRP A C 1
ATOM 1782 O O . TRP A 1 227 ? 47.479 31.709 -6.391 1.00 94.75 227 TRP A O 1
ATOM 1792 N N . ILE A 1 228 ? 45.246 31.427 -6.399 1.00 93.94 228 ILE A N 1
ATOM 1793 C CA . ILE A 1 228 ? 44.897 32.825 -6.099 1.00 93.94 228 ILE A CA 1
ATOM 1794 C C . ILE A 1 228 ? 45.480 33.249 -4.743 1.00 93.94 228 ILE A C 1
ATOM 1796 O O . ILE A 1 228 ? 46.114 34.300 -4.644 1.00 93.94 228 ILE A O 1
ATOM 1800 N N . ALA A 1 229 ? 45.343 32.416 -3.708 1.00 90.75 229 ALA A N 1
ATOM 1801 C CA . ALA A 1 229 ? 45.926 32.689 -2.396 1.00 90.75 229 ALA A CA 1
ATOM 1802 C C . ALA A 1 229 ? 47.465 32.788 -2.449 1.00 90.75 229 ALA A C 1
ATOM 1804 O O . ALA A 1 229 ? 48.060 33.648 -1.800 1.00 90.75 229 ALA A O 1
ATOM 1805 N N . GLY A 1 230 ? 48.121 31.948 -3.258 1.00 92.12 230 GLY A N 1
ATOM 1806 C CA . GLY A 1 230 ? 49.565 32.019 -3.497 1.00 92.12 230 GLY A CA 1
ATOM 1807 C C . GLY A 1 230 ? 50.006 33.276 -4.263 1.00 92.12 230 GLY A C 1
ATOM 1808 O O . GLY A 1 230 ? 51.071 33.829 -3.978 1.00 92.12 230 GLY A O 1
ATOM 1809 N N . GLN A 1 231 ? 49.181 33.766 -5.197 1.00 93.12 231 GLN A N 1
ATOM 1810 C CA . GLN A 1 231 ? 49.448 34.969 -5.999 1.00 93.12 231 GLN A CA 1
ATOM 1811 C C . GLN A 1 231 ? 49.548 36.233 -5.137 1.00 93.12 231 GLN A C 1
ATOM 1813 O O . GLN A 1 231 ? 50.328 37.132 -5.461 1.00 93.12 231 GLN A O 1
ATOM 1818 N N . GLU A 1 232 ? 48.802 36.312 -4.038 1.00 87.38 232 GLU A N 1
ATOM 1819 C CA . GLU A 1 232 ? 48.865 37.433 -3.095 1.00 87.38 232 GLU A CA 1
ATOM 1820 C C . GLU A 1 232 ? 50.277 37.604 -2.504 1.00 87.38 232 GLU A C 1
ATOM 1822 O O . GLU A 1 232 ? 50.800 38.715 -2.431 1.00 87.38 232 GLU A O 1
ATOM 1827 N N . GLY A 1 233 ? 50.961 36.501 -2.175 1.00 86.69 233 GLY A N 1
ATOM 1828 C CA . GLY A 1 233 ? 52.348 36.545 -1.699 1.00 86.69 233 GLY A CA 1
ATOM 1829 C C . GLY A 1 233 ? 53.313 37.117 -2.741 1.00 86.69 233 GLY A C 1
ATOM 1830 O O . GLY A 1 233 ? 54.176 37.931 -2.416 1.00 86.69 233 GLY A O 1
ATOM 1831 N N . VAL A 1 234 ? 53.129 36.745 -4.009 1.00 86.19 234 VAL A N 1
ATOM 1832 C CA . VAL A 1 234 ? 53.922 37.266 -5.131 1.00 86.19 234 VAL A CA 1
ATOM 1833 C C . VAL A 1 234 ? 53.645 38.756 -5.352 1.00 86.19 234 VAL A C 1
ATOM 1835 O O . VAL A 1 234 ? 54.587 39.534 -5.503 1.00 86.19 234 VAL A O 1
ATOM 1838 N N . ARG A 1 235 ? 52.376 39.180 -5.302 1.00 85.94 235 ARG A N 1
ATOM 1839 C CA . ARG A 1 235 ? 51.973 40.590 -5.437 1.00 85.94 235 ARG A CA 1
ATOM 1840 C C . ARG A 1 235 ? 52.644 41.473 -4.387 1.00 85.94 235 ARG A C 1
ATOM 1842 O O . ARG A 1 235 ? 53.263 42.464 -4.760 1.00 85.94 235 ARG A O 1
ATOM 1849 N N . ARG A 1 236 ? 52.642 41.059 -3.115 1.00 87.44 236 ARG A N 1
ATOM 1850 C CA . ARG A 1 236 ? 53.334 41.788 -2.036 1.00 87.44 236 ARG A CA 1
ATOM 1851 C C . ARG A 1 236 ? 54.832 41.955 -2.293 1.00 87.44 236 ARG A C 1
ATOM 1853 O O . ARG A 1 236 ? 55.387 43.008 -1.999 1.00 87.44 236 ARG A O 1
ATOM 1860 N N . VAL A 1 237 ? 55.501 40.938 -2.847 1.00 86.00 237 VAL A N 1
ATOM 1861 C CA . VAL A 1 237 ? 56.934 41.021 -3.196 1.00 86.00 237 VAL A CA 1
ATOM 1862 C C . VAL A 1 237 ? 57.178 42.040 -4.313 1.00 86.00 237 VAL A C 1
ATOM 1864 O O . VAL A 1 237 ? 58.162 42.781 -4.253 1.00 86.00 237 VAL A O 1
ATOM 1867 N N . PHE A 1 238 ? 56.296 42.102 -5.314 1.00 85.12 238 PHE A N 1
ATOM 1868 C CA . PHE A 1 238 ? 56.384 43.094 -6.387 1.00 85.12 238 PHE A CA 1
ATOM 1869 C C . PHE A 1 238 ? 56.064 44.516 -5.898 1.00 85.12 238 PHE A C 1
ATOM 1871 O O . PHE A 1 238 ? 56.824 45.428 -6.212 1.00 85.12 238 PHE A O 1
ATOM 1878 N N . GLU A 1 239 ? 55.032 44.707 -5.072 1.00 88.06 239 GLU A N 1
ATOM 1879 C CA . GLU A 1 239 ? 54.685 46.006 -4.465 1.00 88.06 239 GLU A CA 1
ATOM 1880 C C . GLU A 1 239 ? 55.806 46.533 -3.553 1.00 88.06 239 GLU A C 1
ATOM 1882 O O . GLU A 1 239 ? 56.224 47.683 -3.679 1.00 88.06 239 GLU A O 1
ATOM 1887 N N . ALA A 1 240 ? 56.379 45.675 -2.700 1.00 85.50 240 ALA A N 1
ATOM 1888 C CA . ALA A 1 240 ? 57.500 46.037 -1.829 1.00 85.50 240 ALA A CA 1
ATOM 1889 C C . ALA A 1 240 ? 58.785 46.392 -2.604 1.00 85.50 240 ALA A C 1
ATOM 1891 O O . ALA A 1 240 ? 59.622 47.155 -2.118 1.00 85.50 240 ALA A O 1
ATOM 1892 N N . ARG A 1 241 ? 58.975 45.828 -3.806 1.00 77.62 241 ARG A N 1
ATOM 1893 C CA . ARG A 1 241 ? 60.069 46.204 -4.716 1.00 77.62 241 ARG A CA 1
ATOM 1894 C C . ARG A 1 241 ? 59.772 47.497 -5.476 1.00 77.62 241 ARG A C 1
ATOM 1896 O O . ARG A 1 241 ? 60.694 48.289 -5.642 1.00 77.62 241 ARG A O 1
ATOM 1903 N N . GLY A 1 242 ? 58.523 47.721 -5.885 1.00 72.12 242 GLY A N 1
ATOM 1904 C CA . GLY A 1 242 ? 58.071 48.958 -6.528 1.00 72.12 242 GLY A CA 1
ATOM 1905 C C . GLY A 1 242 ? 58.223 50.181 -5.620 1.00 72.12 242 GLY A C 1
ATOM 1906 O O . GLY A 1 242 ? 58.860 51.154 -6.014 1.00 72.12 242 GLY A O 1
ATOM 1907 N N . SER A 1 243 ? 57.787 50.092 -4.356 1.00 62.25 243 SER A N 1
ATOM 1908 C CA . SER A 1 243 ? 57.914 51.207 -3.399 1.00 62.25 243 SER A CA 1
ATOM 1909 C C . SER A 1 243 ? 59.373 51.537 -3.037 1.00 62.25 243 SER A C 1
ATOM 1911 O O . SER A 1 243 ? 59.688 52.662 -2.656 1.00 62.25 243 SER A O 1
ATOM 1913 N N . LYS A 1 244 ? 60.290 50.564 -3.152 1.00 59.09 244 LYS A N 1
ATOM 1914 C CA . LYS A 1 244 ? 61.740 50.775 -2.982 1.00 59.09 244 LYS A CA 1
ATOM 1915 C C . LYS A 1 244 ? 62.396 51.469 -4.180 1.00 59.09 244 LYS A C 1
ATOM 1917 O O . LYS A 1 244 ? 63.498 51.988 -4.021 1.00 59.09 244 LYS A O 1
ATOM 1922 N N . GLY A 1 245 ? 61.755 51.453 -5.350 1.00 57.12 245 GLY A N 1
ATOM 1923 C CA . GLY A 1 245 ? 62.199 52.170 -6.546 1.00 57.12 245 GLY A CA 1
ATOM 1924 C C . GLY A 1 245 ? 61.771 53.639 -6.552 1.00 57.12 245 GLY A C 1
ATOM 1925 O O . GLY A 1 245 ? 62.572 54.491 -6.912 1.00 57.12 245 GLY A O 1
ATOM 1926 N N . GLU A 1 246 ? 60.559 53.947 -6.080 1.00 54.59 246 GLU A N 1
ATOM 1927 C CA . GLU A 1 246 ? 60.004 55.316 -6.088 1.00 54.59 246 GLU A CA 1
ATOM 1928 C C . GLU A 1 246 ? 60.597 56.243 -5.008 1.00 54.59 246 GLU A C 1
ATOM 1930 O O . GLU A 1 246 ? 60.585 57.460 -5.158 1.00 54.59 246 GLU A O 1
ATOM 1935 N N . GLY A 1 247 ? 61.204 55.704 -3.944 1.00 50.66 247 GLY A N 1
ATOM 1936 C CA . GLY A 1 247 ? 61.914 56.499 -2.927 1.00 50.66 247 GLY A CA 1
ATOM 1937 C C . GLY A 1 247 ? 63.302 57.008 -3.348 1.00 50.66 247 GLY A C 1
ATOM 1938 O O . GLY A 1 247 ? 64.047 57.499 -2.502 1.00 50.66 247 GLY A O 1
ATOM 1939 N N . LYS A 1 248 ? 63.685 56.841 -4.620 1.00 48.50 248 LYS A N 1
ATOM 1940 C CA . LYS A 1 248 ? 65.009 57.190 -5.153 1.00 48.50 248 LYS A CA 1
ATOM 1941 C C . LYS A 1 248 ? 64.930 58.101 -6.389 1.00 48.50 248 LYS A C 1
ATOM 1943 O O . LYS A 1 248 ? 65.765 57.998 -7.273 1.00 48.50 248 LYS A O 1
ATOM 1948 N N . GLU A 1 249 ? 63.952 59.003 -6.436 1.00 50.88 249 GLU A N 1
ATOM 1949 C CA . GLU A 1 249 ? 63.925 60.160 -7.351 1.00 50.88 249 GLU A CA 1
ATOM 1950 C C . GLU A 1 249 ? 63.642 61.467 -6.579 1.00 50.88 249 GLU A C 1
ATOM 1952 O O . GLU A 1 249 ? 62.780 62.250 -6.948 1.00 50.88 249 GLU A O 1
ATOM 1957 N N . VAL A 1 250 ? 64.354 61.717 -5.472 1.00 52.31 250 VAL A N 1
ATOM 1958 C CA . VAL A 1 250 ? 64.572 63.078 -4.929 1.00 52.31 250 VAL A CA 1
ATOM 1959 C C . VAL A 1 250 ? 65.973 63.135 -4.309 1.00 52.31 250 VAL A C 1
ATOM 1961 O O . VAL A 1 250 ? 66.128 63.168 -3.096 1.00 52.31 250 VAL A O 1
ATOM 1964 N N . GLU A 1 251 ? 67.004 63.060 -5.145 1.00 47.91 251 GLU A N 1
ATOM 1965 C CA . GLU A 1 251 ? 68.293 63.736 -4.928 1.00 47.91 251 GLU A CA 1
ATOM 1966 C C . GLU A 1 251 ? 69.107 63.607 -6.220 1.00 47.91 251 GLU A C 1
ATOM 1968 O O . GLU A 1 251 ? 69.603 62.531 -6.561 1.00 47.91 251 GLU A O 1
ATOM 1973 N N . GLY A 1 252 ? 69.164 64.708 -6.966 1.00 39.25 252 GLY A N 1
ATOM 1974 C CA . GLY A 1 252 ? 69.812 64.833 -8.267 1.00 39.25 252 GLY A CA 1
ATOM 1975 C C . GLY A 1 252 ? 69.346 66.094 -8.963 1.00 39.25 252 GLY A C 1
ATOM 1976 O O . GLY A 1 252 ? 68.292 66.015 -9.626 1.00 39.25 252 GLY A O 1
#

Foldseek 3Di:
DDDDDDDDDDDDDDDDDDDPDDDDPPDPDDDDDDDDDDDDDDDPDDDPDDDDPPPDPDPDPLVVVLVVLVVVLVVLVVVLVVVVVPDDPDDPPCVVVNVVSVVVSVVSVVVNVVSVVVVVVVVVVVVVVVVVVVVVVVVVVVVVVPDDDPVVDDPFPDLVVLCVVVVVCPPPDPVVSVVVRVVVVVVVVVVVVVVVVVVVVVVVVVVVVVVVVVVVVVVVVVVVVVVVVVVVVVVVVVVVVVVVVVVPPPDD